Protein AF-A0A382J277-F1 (afdb_monomer)

Organism: NCBI:txid408172

Radius of gyration: 20.6 Å; Cα contacts (8 Å, |Δi|>4): 271; chains: 1; bounding box: 43×42×52 Å

Nearest PDB structures (foldseek):
  3beg-assembly1_A  TM=5.047E-01  e=4.078E-02  Homo sapiens
  3en9-assembly1_A  TM=5.988E-01  e=6.499E-02  Methanocaldococcus jannaschii
  3att-assembly1_A  TM=5.089E-01  e=5.457E-02  Mycobacterium tuberculosis
  6csw-assembly4_D  TM=3.888E-01  e=1.036E-01  Homo sapiens
  5n2q-assembly1_A  TM=2.098E-01  e=3.730E-01  Streptococcus agalactiae

InterPro domains:
  IPR004119 Ecdysteroid kinase-like [PF02958] (46-159)
  IPR011009 Protein kinase-like domain superfamily [SSF56112] (29-164)

Foldseek 3Di:
DQPQDFDADPVVDFQVSVQSLQCVDPQGHPWGFPGKDWDFPPPPDPDLWGKIKIATDTPDDDPPDARIKIKTKGDPDPVSLVVCVVLVVLVLVLCCLVPPQVPQLLNDFAWSDWDADPSRSIIMTITDDPDDDDPCCVVVDDDPVRVVVVVVSVVSRCVVDPPDPVVPDDPSPDLQLVSQVVVLVVCVVCVVVVCVVCVVVDDPVVNVVSVVCSVCSNVVSVVVSVPD

Sequence (228 aa):
MTDIPILDDIMEINPGWISKVLNAQSDISDCQVIDLTREDLNQDAGFVSQLVRVRLRYDEKSPAAPSSIIVKLAPKDAATKEFGIALALFQREVAFYRYFAQDNPCNPPRPYHVDITDSADAFTIVVEDLGSHDPEIMLDGATAEEAHAIMTALGGLHAKYWQRKNLDGHDWIPNSAMMASALVGMANQVVPGFLGRFGDSMPVELRSALDEARGAYGELIEFAAKNP

Mean predicted aligned error: 7.59 Å

pLDDT: mean 85.51, std 11.49, range [46.53, 98.19]

Structure (mmCIF, N/CA/C/O backbone):
data_AF-A0A382J277-F1
#
_entry.id   AF-A0A382J277-F1
#
loop_
_atom_site.group_PDB
_atom_site.id
_atom_site.type_symbol
_atom_site.label_atom_id
_atom_site.label_alt_id
_atom_site.label_comp_id
_atom_site.label_asym_id
_atom_site.label_entity_id
_atom_site.label_seq_id
_atom_site.pdbx_PDB_ins_code
_atom_site.Cartn_x
_atom_site.Cartn_y
_atom_site.Cartn_z
_atom_site.occupancy
_atom_site.B_iso_or_equiv
_atom_site.auth_seq_id
_atom_site.auth_comp_id
_atom_site.auth_asym_id
_atom_site.auth_atom_id
_atom_site.pdbx_PDB_model_num
ATOM 1 N N . MET A 1 1 ? -14.133 -15.941 10.588 1.00 46.53 1 MET A N 1
ATOM 2 C CA . MET A 1 1 ? -13.671 -14.982 9.568 1.00 46.53 1 MET A CA 1
ATOM 3 C C . MET A 1 1 ? -14.688 -13.871 9.519 1.00 46.53 1 MET A C 1
ATOM 5 O O . MET A 1 1 ? -15.854 -14.146 9.268 1.00 46.53 1 MET A O 1
ATOM 9 N N . THR A 1 2 ? -14.282 -12.666 9.890 1.00 55.41 2 THR A N 1
ATOM 10 C CA . THR A 1 2 ? -15.114 -11.471 9.755 1.00 55.41 2 THR A CA 1
ATOM 11 C C . THR A 1 2 ? -15.169 -11.147 8.266 1.00 55.41 2 THR A C 1
ATOM 13 O O . THR A 1 2 ? -14.122 -10.940 7.663 1.00 55.41 2 THR A O 1
ATOM 16 N N . ASP A 1 3 ? -16.358 -11.185 7.671 1.00 84.56 3 ASP A N 1
ATOM 17 C CA . ASP A 1 3 ? -16.579 -10.838 6.265 1.00 84.56 3 ASP A CA 1
ATOM 18 C C . ASP A 1 3 ? -16.428 -9.315 6.105 1.00 84.56 3 ASP A C 1
ATOM 20 O O . ASP A 1 3 ? -17.352 -8.537 6.378 1.00 84.56 3 ASP A O 1
ATOM 24 N N . ILE A 1 4 ? -15.197 -8.879 5.828 1.00 94.44 4 ILE A N 1
ATOM 25 C CA . ILE A 1 4 ? -14.850 -7.482 5.564 1.00 94.44 4 ILE A CA 1
ATOM 26 C C . ILE A 1 4 ? -14.781 -7.346 4.043 1.00 94.44 4 ILE A C 1
ATOM 28 O O . ILE A 1 4 ? -13.900 -7.952 3.439 1.00 94.44 4 ILE A O 1
ATOM 32 N N . PRO A 1 5 ? -15.689 -6.579 3.418 1.00 94.75 5 PRO A N 1
ATOM 33 C CA . PRO A 1 5 ? -15.718 -6.473 1.969 1.00 94.75 5 PRO A CA 1
ATOM 34 C C . PRO A 1 5 ? -14.499 -5.707 1.453 1.00 94.75 5 PRO A C 1
ATOM 36 O O . PRO A 1 5 ? -14.095 -4.701 2.051 1.00 94.75 5 PRO A O 1
ATOM 39 N N . ILE A 1 6 ? -13.983 -6.164 0.311 1.00 96.12 6 ILE A N 1
ATOM 40 C CA . ILE A 1 6 ? -13.082 -5.400 -0.556 1.00 96.12 6 ILE A CA 1
ATOM 41 C C . ILE A 1 6 ? -13.882 -4.230 -1.131 1.00 96.12 6 ILE A C 1
ATOM 43 O O . ILE A 1 6 ? -15.006 -4.419 -1.594 1.00 96.12 6 ILE A O 1
ATOM 47 N N . LEU A 1 7 ? -13.318 -3.028 -1.055 1.00 96.19 7 LEU A N 1
ATOM 48 C CA . LEU A 1 7 ? -13.935 -1.800 -1.548 1.00 96.19 7 LEU A CA 1
ATOM 49 C C . LEU A 1 7 ? -13.360 -1.425 -2.915 1.00 96.19 7 LEU A C 1
ATOM 51 O O . LEU A 1 7 ? -12.155 -1.557 -3.144 1.00 96.19 7 LEU A O 1
ATOM 55 N N . ASP A 1 8 ? -14.212 -0.890 -3.784 1.00 91.88 8 ASP A N 1
ATOM 56 C CA . ASP A 1 8 ? -13.837 -0.419 -5.121 1.00 91.88 8 ASP A CA 1
ATOM 57 C C . ASP A 1 8 ? -13.733 1.113 -5.185 1.00 91.88 8 ASP A C 1
ATOM 59 O O . ASP A 1 8 ? -13.038 1.664 -6.045 1.00 91.88 8 ASP A O 1
ATOM 63 N N . ASP A 1 9 ? -14.382 1.828 -4.263 1.00 93.00 9 ASP A N 1
ATOM 64 C CA . ASP A 1 9 ? -14.385 3.290 -4.221 1.00 93.00 9 ASP A CA 1
ATOM 65 C C . ASP A 1 9 ? -14.059 3.825 -2.820 1.00 93.00 9 ASP A C 1
ATOM 67 O O . ASP A 1 9 ? -14.596 3.374 -1.806 1.00 93.00 9 ASP A O 1
ATOM 71 N N . ILE A 1 10 ? -13.224 4.867 -2.751 1.00 94.06 10 ILE A N 1
ATOM 72 C CA . ILE A 1 10 ? -12.923 5.567 -1.493 1.00 94.06 10 ILE A CA 1
ATOM 73 C C . ILE A 1 10 ? -14.184 6.095 -0.790 1.00 94.06 10 ILE A C 1
ATOM 75 O O . ILE A 1 10 ? -14.190 6.258 0.432 1.00 94.06 10 ILE A O 1
ATOM 79 N N . MET A 1 11 ? -15.267 6.343 -1.530 1.00 94.94 11 MET A N 1
ATOM 80 C CA . MET A 1 11 ? -16.546 6.789 -0.974 1.00 94.94 11 MET A CA 1
ATOM 81 C C . MET A 1 11 ? -17.267 5.699 -0.171 1.00 94.94 11 MET A C 1
ATOM 83 O O . MET A 1 11 ? -18.083 6.024 0.694 1.00 94.94 11 MET A O 1
ATOM 87 N N . GLU A 1 12 ? -16.943 4.426 -0.396 1.00 96.50 12 GLU A N 1
ATOM 88 C CA . GLU A 1 12 ? -17.508 3.292 0.343 1.00 96.50 12 GLU A CA 1
ATOM 89 C C . GLU A 1 12 ? -16.886 3.141 1.734 1.00 96.50 12 GLU A C 1
ATOM 91 O O . GLU A 1 12 ? -17.503 2.558 2.630 1.00 96.50 12 GLU A O 1
ATOM 96 N N . ILE A 1 13 ? -15.699 3.721 1.954 1.00 97.88 13 ILE A N 1
ATOM 97 C CA . ILE A 1 13 ? -15.027 3.732 3.254 1.00 97.88 13 ILE A CA 1
ATOM 98 C C . ILE A 1 13 ? -15.913 4.476 4.246 1.00 97.88 13 ILE A C 1
ATOM 100 O O . ILE A 1 13 ? -16.055 5.690 4.155 1.00 97.88 13 ILE A O 1
ATOM 104 N N . ASN A 1 14 ? -16.501 3.781 5.213 1.00 97.81 14 ASN A N 1
ATOM 105 C CA . ASN A 1 14 ? -17.430 4.366 6.182 1.00 97.81 14 ASN A CA 1
ATOM 106 C C . ASN A 1 14 ? -17.100 3.917 7.621 1.00 97.81 14 ASN A C 1
ATOM 108 O O . ASN A 1 14 ? -16.381 2.928 7.796 1.00 97.81 14 ASN A O 1
ATOM 112 N N . PRO A 1 15 ? -17.618 4.607 8.659 1.00 97.75 15 PRO A N 1
ATOM 113 C CA . PRO A 1 15 ? -17.303 4.287 10.053 1.00 97.75 15 PRO A CA 1
ATOM 114 C C . PRO A 1 15 ? -17.573 2.826 10.439 1.00 97.75 15 PRO A C 1
ATOM 116 O O . PRO A 1 15 ? -16.766 2.208 11.134 1.00 97.75 15 PRO A O 1
ATOM 119 N N . GLY A 1 16 ? -18.662 2.233 9.939 1.00 96.56 16 GLY A N 1
ATOM 120 C CA . GLY A 1 16 ? -19.004 0.837 10.214 1.00 96.56 16 GLY A CA 1
ATOM 121 C C . GLY A 1 16 ? -18.004 -0.148 9.608 1.00 96.56 16 GLY A C 1
ATOM 122 O O . GLY A 1 16 ? -17.611 -1.111 10.264 1.00 96.56 16 GLY A O 1
ATOM 123 N N . TRP A 1 17 ? -17.546 0.106 8.381 1.00 97.56 17 TRP A N 1
ATOM 124 C CA . TRP A 1 17 ? -16.517 -0.709 7.734 1.00 97.56 17 TRP A CA 1
ATOM 125 C C . TRP A 1 17 ? -15.172 -0.623 8.468 1.00 97.56 17 TRP A C 1
ATOM 127 O O . TRP A 1 17 ? -14.588 -1.656 8.790 1.00 97.56 17 TRP A O 1
ATOM 137 N N . ILE A 1 18 ? -14.725 0.585 8.834 1.00 97.56 18 ILE A N 1
ATOM 138 C CA . ILE A 1 18 ? -13.474 0.765 9.590 1.00 97.56 18 ILE A CA 1
ATOM 139 C C . ILE A 1 18 ? -13.558 0.089 10.960 1.00 97.56 18 ILE A C 1
ATOM 141 O O . ILE A 1 18 ? -12.613 -0.574 11.379 1.00 97.56 18 ILE A O 1
ATOM 145 N N . SER A 1 19 ? -14.698 0.206 11.647 1.00 96.06 19 SER A N 1
ATOM 146 C CA . SER A 1 19 ? -14.902 -0.459 12.937 1.00 96.06 19 SER A CA 1
ATOM 147 C C . SER A 1 19 ? -14.748 -1.976 12.800 1.00 96.06 19 SER A C 1
ATOM 149 O O . SER A 1 19 ? -14.088 -2.597 13.627 1.00 96.06 19 SER A O 1
ATOM 151 N N . LYS A 1 20 ? -15.266 -2.592 11.727 1.00 95.94 20 LYS A N 1
ATOM 152 C CA . LYS A 1 20 ? -15.044 -4.026 11.458 1.00 95.94 20 LYS A CA 1
ATOM 153 C C . LYS A 1 20 ? -13.566 -4.357 11.225 1.00 95.94 20 LYS A C 1
ATOM 155 O O . LYS A 1 20 ? -13.093 -5.351 11.768 1.00 95.94 20 LYS A O 1
ATOM 160 N N . VAL A 1 21 ? -12.851 -3.536 10.451 1.00 96.88 21 VAL A N 1
ATOM 161 C CA . VAL A 1 21 ? -11.408 -3.701 10.189 1.00 96.88 21 VAL A CA 1
ATOM 162 C C . VAL A 1 21 ? -10.596 -3.658 11.481 1.00 96.88 21 VAL A C 1
ATOM 164 O O . VAL A 1 21 ? -9.780 -4.547 11.730 1.00 96.88 21 VAL A O 1
ATOM 167 N N . LEU A 1 22 ? -10.838 -2.656 12.325 1.00 95.94 22 LEU A N 1
ATOM 168 C CA . LEU A 1 22 ? -10.094 -2.480 13.569 1.00 95.94 22 LEU A CA 1
ATOM 169 C C . LEU A 1 22 ? -10.432 -3.566 14.597 1.00 95.94 22 LEU A C 1
ATOM 171 O O . LEU A 1 22 ? -9.519 -4.124 15.188 1.00 95.94 22 LEU A O 1
ATOM 175 N N . ASN A 1 23 ? -11.704 -3.949 14.748 1.00 94.06 23 ASN A N 1
ATOM 176 C CA . ASN A 1 23 ? -12.102 -5.025 15.672 1.00 94.06 23 ASN A CA 1
ATOM 177 C C . ASN A 1 23 ? -11.686 -6.434 15.217 1.00 94.06 23 ASN A C 1
ATOM 179 O O . ASN A 1 23 ? -11.846 -7.393 15.968 1.00 94.06 23 ASN A O 1
ATOM 183 N N . ALA A 1 24 ? -11.184 -6.593 13.988 1.00 94.44 24 ALA A N 1
ATOM 184 C CA . ALA A 1 24 ? -10.576 -7.847 13.552 1.00 94.44 24 ALA A CA 1
ATOM 185 C C . ALA A 1 24 ? -9.138 -8.020 14.075 1.00 94.44 24 ALA A C 1
ATOM 187 O O . ALA A 1 24 ? -8.588 -9.118 13.968 1.00 94.44 24 ALA A O 1
ATOM 188 N N . GLN A 1 25 ? -8.524 -6.966 14.627 1.00 93.69 25 GLN A N 1
ATOM 189 C CA . GLN A 1 25 ? -7.190 -7.044 15.217 1.00 93.69 25 GLN A CA 1
ATOM 190 C C . GLN A 1 25 ? -7.245 -7.688 16.601 1.00 93.69 25 GLN A C 1
ATOM 192 O O . GLN A 1 25 ? -8.155 -7.439 17.384 1.00 93.69 25 GLN A O 1
ATOM 197 N N . SER A 1 26 ? -6.237 -8.487 16.942 1.00 92.44 26 SER A N 1
ATOM 198 C CA . SER A 1 26 ? -6.192 -9.181 18.236 1.00 92.44 26 SER A CA 1
ATOM 199 C C . SER A 1 26 ? -5.978 -8.258 19.441 1.00 92.44 26 SER A C 1
ATOM 201 O O . SER A 1 26 ? -6.293 -8.634 20.564 1.00 92.44 26 SER A O 1
ATOM 203 N N . ASP A 1 27 ? -5.395 -7.083 19.222 1.00 92.56 27 ASP A N 1
ATOM 204 C CA . ASP A 1 27 ? -5.018 -6.084 20.230 1.00 92.56 27 ASP A CA 1
ATOM 205 C C . ASP A 1 27 ? -5.905 -4.826 20.199 1.00 92.56 27 ASP A C 1
ATOM 207 O O . ASP A 1 27 ? -5.710 -3.921 21.009 1.00 92.56 27 ASP A O 1
ATOM 211 N N . ILE A 1 28 ? -6.890 -4.768 19.295 1.00 91.94 28 ILE A N 1
ATOM 212 C CA . ILE A 1 28 ? -7.888 -3.698 19.226 1.00 91.94 28 ILE A CA 1
ATOM 213 C C . ILE A 1 28 ? -9.268 -4.343 19.357 1.00 91.94 28 ILE A C 1
ATOM 215 O O . ILE A 1 28 ? -9.722 -5.039 18.455 1.00 91.94 28 ILE A O 1
ATOM 219 N N . SER A 1 29 ? -9.948 -4.096 20.474 1.00 84.12 29 SER A N 1
ATOM 220 C CA . SER A 1 29 ? -11.317 -4.560 20.709 1.00 84.12 29 SER A CA 1
ATOM 221 C C . SER A 1 29 ? -12.255 -3.399 21.011 1.00 84.12 29 SER A C 1
ATOM 223 O O . SER A 1 29 ? -11.814 -2.308 21.383 1.00 84.12 29 SER A O 1
ATOM 225 N N . ASP A 1 30 ? -13.552 -3.657 20.834 1.00 86.56 30 ASP A N 1
ATOM 226 C CA . ASP A 1 30 ? -14.664 -2.765 21.181 1.00 86.56 30 ASP A CA 1
ATOM 227 C C . ASP A 1 30 ? -14.537 -1.356 20.580 1.00 86.56 30 ASP A C 1
ATOM 229 O O . ASP A 1 30 ? -14.962 -0.347 21.138 1.00 86.56 30 ASP A O 1
ATOM 233 N N . CYS A 1 31 ? -13.923 -1.287 19.402 1.00 90.31 31 CYS A N 1
ATOM 234 C CA . CYS A 1 31 ? -13.603 -0.052 18.723 1.00 90.31 31 CYS A CA 1
ATOM 235 C C . CYS A 1 31 ? -14.794 0.419 17.881 1.00 90.31 31 CYS A C 1
ATOM 237 O O . CYS A 1 31 ? -15.135 -0.215 16.882 1.00 90.31 31 CYS A O 1
ATOM 239 N N . GLN A 1 32 ? -15.402 1.544 18.259 1.00 95.44 32 GLN A N 1
ATOM 240 C CA . GLN A 1 32 ? -16.521 2.135 17.525 1.00 95.44 32 GLN A CA 1
ATOM 241 C C . GLN A 1 32 ? -16.113 3.471 16.901 1.00 95.44 32 GLN A C 1
ATOM 243 O O . GLN A 1 32 ? -16.042 4.501 17.577 1.00 95.44 32 GLN A O 1
ATOM 248 N N . VAL A 1 33 ? -15.862 3.464 15.591 1.00 97.38 33 VAL A N 1
ATOM 249 C CA . VAL A 1 33 ? -15.707 4.696 14.808 1.00 97.38 33 VAL A CA 1
ATOM 250 C C . VAL A 1 33 ? -17.096 5.298 14.613 1.00 97.38 33 VAL A C 1
ATOM 252 O O . VAL A 1 33 ? -17.992 4.646 14.077 1.00 97.38 33 VAL A O 1
ATOM 255 N N . ILE A 1 34 ? -17.274 6.546 15.036 1.00 97.81 34 ILE A N 1
ATOM 256 C CA . ILE A 1 34 ? -18.532 7.292 14.888 1.00 97.81 34 ILE A CA 1
ATOM 257 C C . ILE A 1 34 ? -18.508 8.235 13.690 1.00 97.81 34 ILE A C 1
ATOM 259 O O . ILE A 1 34 ? -19.560 8.631 13.197 1.00 97.81 34 ILE A O 1
ATOM 263 N N . ASP A 1 35 ? -17.316 8.612 13.229 1.00 98.00 35 ASP A N 1
ATOM 264 C CA . ASP A 1 35 ? -17.142 9.523 12.105 1.00 98.00 35 ASP A CA 1
ATOM 265 C C . ASP A 1 35 ? -15.735 9.415 11.523 1.00 98.00 35 ASP A C 1
ATOM 267 O O . ASP A 1 35 ? -14.810 8.926 12.180 1.00 98.00 35 ASP A O 1
ATOM 271 N N . LEU A 1 36 ? -15.568 9.899 10.297 1.00 98.19 36 LEU A N 1
ATOM 272 C CA . LEU A 1 36 ? -14.277 9.940 9.633 1.00 98.19 36 LEU A CA 1
ATOM 273 C C . LEU A 1 36 ? -14.175 11.092 8.636 1.00 98.19 36 LEU A C 1
ATOM 275 O O . LEU A 1 36 ? -15.171 11.550 8.077 1.00 98.19 36 LEU A O 1
ATOM 279 N N . THR A 1 37 ? -12.946 11.514 8.359 1.00 97.62 37 THR A N 1
ATOM 280 C CA . THR A 1 37 ? -12.635 12.358 7.201 1.00 97.62 37 THR A CA 1
ATOM 281 C C . THR A 1 37 ? -11.700 11.617 6.259 1.00 97.62 37 THR A C 1
ATOM 283 O O . THR A 1 37 ? -10.886 10.801 6.691 1.00 97.62 37 THR A O 1
ATOM 286 N N . ARG A 1 38 ? -11.852 11.878 4.959 1.00 95.69 38 ARG A N 1
ATOM 287 C CA . ARG A 1 38 ? -11.067 11.267 3.883 1.00 95.69 38 ARG A CA 1
ATOM 288 C C . ARG A 1 38 ? -10.244 12.358 3.214 1.00 95.69 38 ARG A C 1
ATOM 290 O O . ARG A 1 38 ? -10.796 13.371 2.797 1.00 95.69 38 ARG A O 1
ATOM 297 N N . GLU A 1 39 ? -8.946 12.143 3.137 1.00 92.94 39 GLU A N 1
ATOM 298 C CA . GLU A 1 39 ? -7.973 13.011 2.487 1.00 92.94 39 GLU A CA 1
ATOM 299 C C . GLU A 1 39 ? -7.403 12.216 1.310 1.00 92.94 39 GLU A C 1
ATOM 301 O O . GLU A 1 39 ? -6.651 11.262 1.511 1.00 92.94 39 GLU A O 1
ATOM 306 N N . ASP A 1 40 ? -7.857 12.540 0.097 1.00 90.31 40 ASP A N 1
ATOM 307 C CA . ASP A 1 40 ? -7.378 11.903 -1.132 1.00 90.31 40 ASP A CA 1
ATOM 308 C C . ASP A 1 40 ? -5.939 12.354 -1.402 1.00 90.31 40 ASP A C 1
ATOM 310 O O . ASP A 1 40 ? -5.691 13.547 -1.600 1.00 90.31 40 ASP A O 1
ATOM 314 N N . LEU A 1 41 ? -5.010 11.396 -1.375 1.00 87.25 41 LEU A N 1
ATOM 315 C CA . LEU A 1 41 ? -3.578 11.624 -1.540 1.00 87.25 41 LEU A CA 1
ATOM 316 C C . LEU A 1 41 ? -3.128 11.484 -3.002 1.00 87.25 41 LEU A C 1
ATOM 318 O O . LEU A 1 41 ? -1.951 11.677 -3.292 1.00 87.25 41 LEU A O 1
ATOM 322 N N . ASN A 1 42 ? -4.033 11.175 -3.937 1.00 78.81 42 ASN A N 1
ATOM 323 C CA . ASN A 1 42 ? -3.708 11.008 -5.356 1.00 78.81 42 ASN A CA 1
ATOM 324 C C . ASN A 1 42 ? -3.544 12.319 -6.132 1.00 78.81 42 ASN A C 1
ATOM 326 O O . ASN A 1 42 ? -3.246 12.264 -7.324 1.00 78.81 42 ASN A O 1
ATOM 330 N N . GLN A 1 43 ? -3.760 13.477 -5.501 1.00 60.72 43 GLN A N 1
ATOM 331 C CA . GLN A 1 43 ? -3.973 14.744 -6.213 1.00 60.72 43 GLN A CA 1
ATOM 332 C C . GLN A 1 43 ? -2.782 15.194 -7.079 1.00 60.72 43 GLN A C 1
ATOM 334 O O . GLN A 1 43 ? -3.013 15.883 -8.067 1.00 60.72 43 GLN A O 1
ATOM 339 N N . ASP A 1 44 ? -1.561 14.714 -6.804 1.00 53.38 44 ASP A N 1
ATOM 340 C CA . ASP A 1 44 ? -0.343 15.192 -7.480 1.00 53.38 44 ASP A CA 1
ATOM 341 C C . ASP A 1 44 ? 0.620 14.092 -7.973 1.00 53.38 44 ASP A C 1
ATOM 343 O O . ASP A 1 44 ? 1.692 14.395 -8.498 1.00 53.38 44 ASP A O 1
ATOM 347 N N . ALA A 1 45 ? 0.269 12.805 -7.854 1.00 56.78 45 ALA A N 1
ATOM 348 C CA . ALA A 1 45 ? 1.166 11.711 -8.238 1.00 56.78 45 ALA A CA 1
ATOM 349 C C . ALA A 1 45 ? 0.457 10.609 -9.036 1.00 56.78 45 ALA A C 1
ATOM 351 O O . ALA A 1 45 ? -0.671 10.215 -8.745 1.00 56.78 45 ALA A O 1
ATOM 352 N N . GLY A 1 46 ? 1.145 10.104 -10.069 1.00 60.19 46 GLY A N 1
ATOM 353 C CA . GLY A 1 46 ? 0.698 9.027 -10.961 1.00 60.19 46 GLY A CA 1
ATOM 354 C C . GLY A 1 46 ? 0.665 7.662 -10.274 1.00 60.19 46 GLY A C 1
ATOM 355 O O . GLY A 1 46 ? 1.358 6.733 -10.686 1.00 60.19 46 GLY A O 1
ATOM 356 N N . PHE A 1 47 ? -0.095 7.552 -9.187 1.00 74.50 47 PHE A N 1
ATOM 357 C CA . PHE A 1 47 ? -0.232 6.325 -8.423 1.00 74.50 47 PHE A CA 1
ATOM 358 C C . PHE A 1 47 ? -1.019 5.276 -9.205 1.00 74.50 47 PHE A C 1
ATOM 360 O O . PHE A 1 47 ? -2.025 5.557 -9.851 1.00 74.50 47 PHE A O 1
ATOM 367 N N . VAL A 1 48 ? -0.597 4.024 -9.055 1.00 85.00 48 VAL A N 1
ATOM 368 C CA . VAL A 1 48 ? -1.264 2.843 -9.626 1.00 85.00 48 VAL A CA 1
ATOM 369 C C . VAL A 1 48 ? -2.450 2.353 -8.781 1.00 85.00 48 VAL A C 1
ATOM 371 O O . VAL A 1 48 ? -2.977 1.275 -9.019 1.00 85.00 48 VAL A O 1
ATOM 374 N N . SER A 1 49 ? -2.866 3.118 -7.774 1.00 90.69 49 SER A N 1
ATOM 375 C CA . SER A 1 49 ? -3.927 2.782 -6.818 1.00 90.69 49 SER A CA 1
ATOM 376 C C . SER A 1 49 ? -4.628 4.051 -6.347 1.00 90.69 49 SER A C 1
ATOM 378 O O . SER A 1 49 ? -3.998 5.106 -6.319 1.00 90.69 49 SER A O 1
ATOM 380 N N . GLN A 1 50 ? -5.876 3.951 -5.890 1.00 93.25 50 GLN A N 1
ATOM 381 C CA . GLN A 1 50 ? -6.454 4.986 -5.025 1.00 93.25 50 GLN A CA 1
ATOM 382 C C . GLN A 1 50 ? -5.746 4.922 -3.664 1.00 93.25 50 GLN A C 1
ATOM 384 O O . GLN A 1 50 ? -5.553 3.828 -3.136 1.00 93.25 50 GLN A O 1
ATOM 389 N N . LEU A 1 51 ? -5.351 6.061 -3.108 1.00 93.06 51 LEU A N 1
ATOM 390 C CA . LEU A 1 51 ? -4.603 6.207 -1.865 1.00 93.06 51 LEU A CA 1
ATOM 391 C C . LEU A 1 51 ? -5.259 7.313 -1.039 1.00 93.06 51 LEU A C 1
ATOM 393 O O . LEU A 1 51 ? -5.254 8.483 -1.409 1.00 93.06 51 LEU A O 1
ATOM 397 N N . VAL A 1 52 ? -5.826 6.945 0.103 1.00 94.12 52 VAL A N 1
ATOM 398 C CA . VAL A 1 52 ? -6.570 7.880 0.948 1.00 94.12 52 VAL A CA 1
ATOM 399 C C . VAL A 1 52 ? -6.106 7.772 2.389 1.00 94.12 52 VAL A C 1
ATOM 401 O O . VAL A 1 5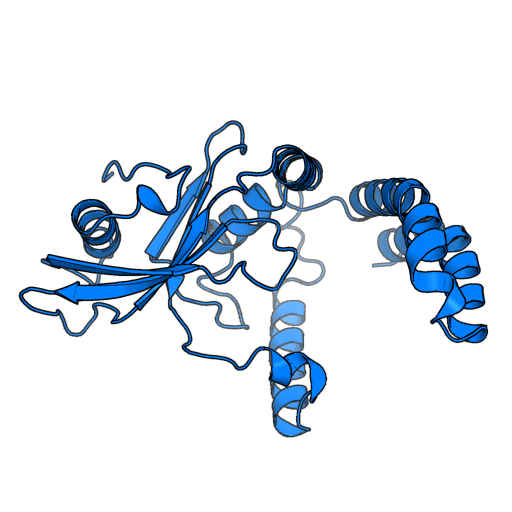2 ? -6.013 6.680 2.953 1.00 94.12 52 VAL A O 1
ATOM 404 N N . ARG A 1 53 ? -5.843 8.922 3.007 1.00 95.50 53 ARG A N 1
ATOM 405 C CA . ARG A 1 53 ? -5.701 9.017 4.456 1.00 95.50 53 ARG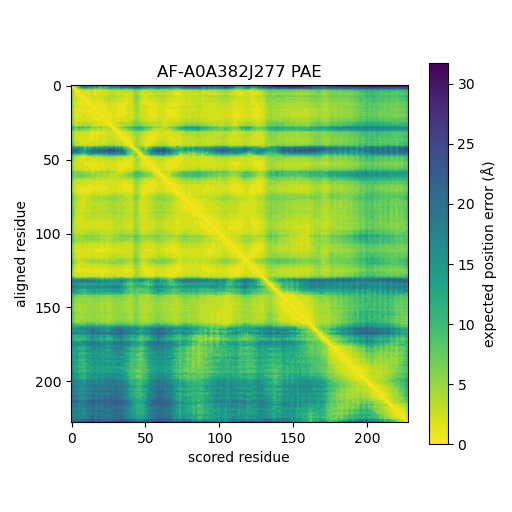 A CA 1
ATOM 406 C C . ARG A 1 53 ? -7.082 9.179 5.068 1.00 95.50 53 ARG A C 1
ATOM 408 O O . ARG A 1 53 ? -7.853 10.058 4.688 1.00 95.50 53 ARG A O 1
ATOM 415 N N . VAL A 1 54 ? -7.388 8.339 6.046 1.00 97.75 54 VAL A N 1
ATOM 416 C CA . VAL A 1 54 ? -8.659 8.364 6.764 1.00 97.75 54 VAL A CA 1
ATOM 417 C C . VAL A 1 54 ? -8.383 8.745 8.207 1.00 97.75 54 VAL A C 1
ATOM 419 O O . VAL A 1 54 ? -7.704 8.009 8.920 1.00 97.75 54 VAL A O 1
ATOM 422 N N . ARG A 1 55 ? -8.900 9.893 8.652 1.00 97.56 55 ARG A N 1
ATOM 423 C CA . ARG A 1 55 ? -8.819 10.317 10.059 1.00 97.56 55 ARG A CA 1
ATOM 424 C C . ARG A 1 55 ? -10.072 9.861 10.781 1.00 97.56 55 ARG A C 1
ATOM 426 O O . ARG A 1 55 ? -11.174 10.032 10.265 1.00 97.56 55 ARG A O 1
ATOM 433 N N . LEU A 1 56 ? -9.896 9.275 11.958 1.00 97.75 56 LEU A N 1
ATOM 434 C CA . LEU A 1 56 ? -10.937 8.529 12.651 1.00 97.75 56 LEU A CA 1
ATOM 435 C C . LEU A 1 56 ? -11.375 9.261 13.914 1.00 97.75 56 LEU A C 1
ATOM 437 O O . LEU A 1 56 ? -10.549 9.709 14.712 1.00 97.75 56 LEU A O 1
ATOM 441 N N . ARG A 1 57 ? -12.689 9.347 14.111 1.00 97.62 57 ARG A N 1
ATOM 442 C CA . ARG A 1 57 ? -13.299 9.795 15.359 1.00 97.62 57 ARG A CA 1
ATOM 443 C C . ARG A 1 57 ? -14.042 8.629 15.991 1.00 97.62 57 ARG A C 1
ATOM 445 O O . ARG A 1 57 ? -14.839 7.963 15.334 1.00 97.62 57 ARG A O 1
ATOM 452 N N . TYR A 1 58 ? -13.796 8.429 17.275 1.00 96.50 58 TYR A N 1
ATOM 453 C CA . TYR A 1 58 ? -14.369 7.351 18.072 1.00 96.50 58 TYR A CA 1
ATOM 454 C C . TYR A 1 58 ? -15.379 7.904 19.070 1.00 96.50 58 TYR A C 1
ATOM 456 O O . TYR A 1 58 ? -15.304 9.085 19.412 1.00 96.50 58 TYR A O 1
ATOM 464 N N . ASP A 1 59 ? -16.292 7.050 19.527 1.00 90.06 59 ASP A N 1
ATOM 465 C CA . ASP A 1 59 ? -17.078 7.327 20.735 1.00 90.06 59 ASP A CA 1
ATOM 466 C C . ASP A 1 59 ? -16.144 7.286 21.955 1.00 90.06 59 ASP A C 1
ATOM 468 O O . ASP A 1 59 ? -15.814 8.311 22.549 1.00 90.06 59 ASP A O 1
ATOM 472 N N . GLU A 1 60 ? -15.556 6.109 22.190 1.00 89.44 60 GLU A N 1
ATOM 473 C CA . GLU A 1 60 ? -14.442 5.897 23.108 1.00 89.44 60 GLU A CA 1
ATOM 474 C C . GLU A 1 60 ? -13.258 5.290 22.349 1.00 89.44 60 GLU A C 1
ATOM 476 O O . GLU A 1 60 ? -13.367 4.260 21.678 1.00 89.44 60 GLU A O 1
ATOM 481 N N . LYS A 1 61 ? -12.101 5.954 22.418 1.00 88.44 61 LYS A N 1
ATOM 482 C CA . LYS A 1 61 ? -10.899 5.505 21.714 1.00 88.44 61 LYS A CA 1
ATOM 483 C C . LYS A 1 61 ? -10.091 4.554 22.598 1.00 88.44 61 LYS A C 1
ATOM 485 O O . LYS A 1 61 ? -9.480 4.990 23.572 1.00 88.44 61 LYS A O 1
ATOM 490 N N . SER A 1 62 ? -10.016 3.281 22.206 1.00 87.50 62 SER A N 1
ATOM 491 C CA . SER A 1 62 ? -9.063 2.330 22.794 1.00 87.50 62 SER A CA 1
ATOM 492 C C . SER A 1 62 ? -7.615 2.827 22.615 1.00 87.50 62 SER A C 1
ATOM 494 O O . SER A 1 62 ? -7.288 3.337 21.539 1.00 87.50 62 SER A O 1
ATOM 496 N N . PRO A 1 63 ? -6.716 2.660 23.606 1.00 89.19 63 PRO A N 1
ATOM 497 C CA . PRO A 1 63 ? -5.317 3.081 23.492 1.00 89.19 63 PRO A CA 1
ATOM 498 C C . PRO A 1 63 ? -4.573 2.504 22.281 1.00 89.19 63 PRO A C 1
ATOM 500 O O . PRO A 1 63 ? -3.688 3.164 21.745 1.00 89.19 63 PRO A O 1
ATOM 503 N N . ALA A 1 64 ? -4.941 1.296 21.840 1.00 91.94 64 ALA A N 1
ATOM 504 C CA . ALA A 1 64 ? -4.338 0.632 20.684 1.00 91.94 64 ALA A CA 1
ATOM 505 C C . ALA A 1 64 ? -4.944 1.072 19.336 1.00 91.94 64 ALA A C 1
ATOM 507 O O . ALA A 1 64 ? -4.398 0.754 18.282 1.00 91.94 64 ALA A O 1
ATOM 508 N N . ALA A 1 65 ? -6.070 1.797 19.342 1.00 94.56 65 ALA A N 1
ATOM 509 C CA . ALA A 1 65 ? -6.723 2.234 18.114 1.00 94.56 65 ALA A CA 1
ATOM 510 C C . ALA A 1 65 ? -5.964 3.413 17.466 1.00 94.56 65 ALA A C 1
ATOM 512 O O . ALA A 1 65 ? -5.591 4.371 18.158 1.00 94.56 65 ALA A O 1
ATOM 513 N N . PRO A 1 66 ? -5.759 3.408 16.138 1.00 96.25 66 PRO A N 1
ATOM 514 C CA . PRO A 1 66 ? -5.075 4.501 15.451 1.00 96.25 66 PRO A CA 1
ATOM 515 C C . PRO A 1 66 ? -5.905 5.795 15.456 1.00 96.25 66 PRO A C 1
ATOM 517 O O . PRO A 1 66 ? -7.117 5.779 15.611 1.00 96.25 66 PRO A O 1
ATOM 520 N N . SER A 1 67 ? -5.278 6.965 15.308 1.00 95.81 67 SER A N 1
ATOM 521 C CA . SER A 1 67 ? -6.012 8.216 15.007 1.00 95.81 67 SER A CA 1
ATOM 522 C C . SER A 1 67 ? -6.292 8.390 13.515 1.00 95.81 67 SER A C 1
ATOM 524 O O . SER A 1 67 ? -7.232 9.088 13.132 1.00 95.81 67 SER A O 1
ATOM 526 N N . SER A 1 68 ? -5.464 7.776 12.679 1.00 97.38 68 SER A N 1
ATOM 527 C CA . SER A 1 68 ? -5.600 7.763 11.233 1.00 97.38 68 SER A CA 1
ATOM 528 C C . SER A 1 68 ? -4.987 6.500 10.648 1.00 97.38 68 SER A C 1
ATOM 530 O O . SER A 1 68 ? -4.139 5.855 11.264 1.00 97.38 68 SER A O 1
ATOM 532 N N . ILE A 1 69 ? -5.454 6.144 9.461 1.00 97.88 69 ILE A N 1
ATOM 533 C CA . ILE A 1 69 ? -4.982 4.999 8.688 1.00 97.88 69 ILE A CA 1
ATOM 534 C C . ILE A 1 69 ? -4.847 5.400 7.223 1.00 97.88 69 ILE A C 1
ATOM 536 O O . ILE A 1 69 ? -5.483 6.358 6.773 1.00 97.88 69 ILE A O 1
ATOM 540 N N . ILE A 1 70 ? -4.057 4.640 6.476 1.00 97.06 70 ILE A N 1
ATOM 541 C CA . ILE A 1 70 ? -3.985 4.734 5.021 1.00 97.06 70 ILE A CA 1
ATOM 542 C C . ILE A 1 70 ? -4.770 3.573 4.423 1.00 97.06 70 ILE A C 1
ATOM 544 O O . ILE A 1 70 ? -4.598 2.423 4.831 1.00 97.06 70 ILE A O 1
ATOM 548 N N . VAL A 1 71 ? -5.622 3.876 3.448 1.00 97.38 71 VAL A N 1
ATOM 549 C CA . VAL A 1 71 ? -6.350 2.877 2.665 1.00 97.38 71 VAL A CA 1
ATOM 550 C C . VAL A 1 71 ? -5.890 2.957 1.214 1.00 97.38 71 VAL A C 1
ATOM 552 O O . VAL A 1 71 ? -5.870 4.037 0.620 1.00 97.38 71 VAL A O 1
ATOM 555 N N . LYS A 1 72 ? -5.528 1.805 0.648 1.00 96.31 72 LYS A N 1
ATOM 556 C CA . LYS A 1 72 ? -5.211 1.629 -0.769 1.00 96.31 72 LYS A CA 1
ATOM 557 C C . LYS A 1 72 ? -6.258 0.750 -1.429 1.00 96.31 72 LYS A C 1
ATOM 559 O O . LYS A 1 72 ? -6.506 -0.352 -0.939 1.00 96.31 72 LYS A O 1
ATOM 564 N N . LEU A 1 73 ? -6.817 1.225 -2.537 1.00 95.88 73 LEU A N 1
ATOM 565 C CA . LEU A 1 73 ? -7.795 0.502 -3.353 1.00 95.88 73 LEU A CA 1
ATOM 566 C C . LEU A 1 73 ? -7.320 0.414 -4.808 1.00 95.88 73 LEU A C 1
ATOM 568 O O . LEU A 1 73 ? -6.457 1.186 -5.243 1.00 95.88 73 LEU A O 1
ATOM 572 N N . ALA A 1 74 ? -7.926 -0.483 -5.584 1.00 93.44 74 ALA A N 1
ATOM 573 C CA . ALA A 1 74 ? -7.696 -0.555 -7.026 1.00 93.44 74 ALA A CA 1
ATOM 574 C C . ALA A 1 74 ? -7.970 0.803 -7.710 1.00 93.44 74 ALA A C 1
ATOM 576 O O . ALA A 1 74 ? -8.855 1.540 -7.276 1.00 93.44 74 ALA A O 1
ATOM 577 N N . PRO A 1 75 ? -7.226 1.184 -8.762 1.00 92.44 75 PRO A N 1
ATOM 578 C CA . PRO A 1 75 ? -7.438 2.457 -9.449 1.00 92.44 75 PRO A CA 1
ATOM 579 C C . PRO A 1 75 ? -8.781 2.472 -10.201 1.00 92.44 75 PRO A C 1
ATOM 581 O O . PRO A 1 75 ? -9.251 1.437 -10.679 1.00 92.44 75 PRO A O 1
ATOM 584 N N . LYS A 1 76 ? -9.383 3.665 -10.338 1.00 89.50 76 LYS A N 1
ATOM 585 C CA . LYS A 1 76 ? -10.625 3.865 -11.115 1.00 89.50 76 LYS A CA 1
ATOM 586 C C . LYS A 1 76 ? -10.389 3.860 -12.625 1.00 89.50 76 LYS A C 1
ATOM 588 O O . LYS A 1 76 ? -11.256 3.427 -13.378 1.00 89.50 76 LYS A O 1
ATOM 593 N N . ASP A 1 77 ? -9.237 4.365 -13.059 1.00 89.12 77 ASP A N 1
ATOM 594 C CA . ASP A 1 77 ? -8.873 4.407 -14.472 1.00 89.12 77 ASP A CA 1
ATOM 595 C C . ASP A 1 77 ? -8.570 2.997 -14.999 1.00 89.12 77 ASP A C 1
ATOM 597 O O . ASP A 1 77 ? -7.730 2.279 -14.450 1.00 89.12 77 ASP A O 1
ATOM 601 N N . ALA A 1 78 ? -9.262 2.606 -16.070 1.00 89.94 78 ALA A N 1
ATOM 602 C CA . ALA A 1 78 ? -9.184 1.260 -16.628 1.00 89.94 78 ALA A CA 1
ATOM 603 C C . ALA A 1 78 ? -7.781 0.936 -17.161 1.00 89.94 78 ALA A C 1
ATOM 605 O O . ALA A 1 78 ? -7.280 -0.154 -16.902 1.00 89.94 78 ALA A O 1
ATOM 606 N N . ALA A 1 79 ? -7.115 1.890 -17.821 1.00 86.38 79 ALA A N 1
ATOM 607 C CA . ALA A 1 79 ? -5.763 1.687 -18.340 1.00 86.38 79 ALA A CA 1
ATOM 608 C C . ALA A 1 79 ? -4.750 1.475 -17.203 1.00 86.38 79 ALA A C 1
ATOM 610 O O . ALA A 1 79 ? -3.908 0.581 -17.266 1.00 86.38 79 ALA A O 1
ATOM 611 N N . THR A 1 80 ? -4.870 2.247 -16.122 1.00 87.38 80 THR A N 1
ATOM 612 C CA . THR A 1 80 ? -4.044 2.097 -14.915 1.00 87.38 80 THR A CA 1
ATOM 613 C C . THR A 1 80 ? -4.316 0.764 -14.212 1.00 87.38 80 THR A C 1
ATOM 615 O O . THR A 1 80 ? -3.381 0.113 -13.740 1.00 87.38 80 THR A O 1
ATOM 618 N N . LYS A 1 81 ? -5.579 0.319 -14.171 1.00 90.25 81 LYS A N 1
ATOM 619 C CA . LYS A 1 81 ? -5.960 -0.994 -13.629 1.00 90.25 81 LYS A CA 1
ATOM 620 C C . LYS A 1 81 ? -5.365 -2.134 -14.455 1.00 90.25 81 LYS A C 1
ATOM 622 O O . LYS A 1 81 ? -4.706 -3.001 -13.889 1.00 90.25 81 LYS A O 1
ATOM 627 N N . GLU A 1 82 ? -5.547 -2.110 -15.774 1.00 88.06 82 GLU A N 1
ATOM 628 C CA . GLU A 1 82 ? -4.980 -3.099 -16.700 1.00 88.06 82 GLU A CA 1
ATOM 629 C C . GLU A 1 82 ? -3.457 -3.159 -16.589 1.00 88.06 82 GLU A C 1
ATOM 631 O O . GLU A 1 82 ? -2.886 -4.245 -16.507 1.00 88.06 82 GLU A O 1
ATOM 636 N N . PHE A 1 83 ? -2.800 -2.002 -16.498 1.00 84.50 83 PHE A N 1
ATOM 637 C CA . PHE A 1 83 ? -1.361 -1.914 -16.271 1.00 84.50 83 PHE A CA 1
ATOM 638 C C . PHE A 1 83 ? -0.936 -2.577 -14.950 1.00 84.50 83 PHE A C 1
ATOM 640 O O . PHE A 1 83 ? 0.011 -3.367 -14.926 1.00 84.50 83 PHE A O 1
ATOM 647 N N . GLY A 1 84 ? -1.653 -2.306 -13.856 1.00 86.69 84 GLY A N 1
ATOM 648 C CA . GLY A 1 84 ? -1.382 -2.918 -12.556 1.00 86.69 84 GLY A CA 1
ATOM 649 C C . GLY A 1 84 ? -1.585 -4.435 -12.541 1.00 86.69 84 GLY A C 1
ATOM 650 O O . GLY A 1 84 ? -0.774 -5.144 -11.942 1.00 86.69 84 GLY A O 1
ATOM 651 N N . ILE A 1 85 ? -2.603 -4.939 -13.246 1.00 86.88 85 ILE A N 1
ATOM 652 C CA . ILE A 1 85 ? -2.851 -6.379 -13.427 1.00 86.88 85 ILE A CA 1
ATOM 653 C C . ILE A 1 85 ? -1.735 -7.012 -14.266 1.00 86.88 85 ILE A C 1
ATOM 655 O O . ILE A 1 85 ? -1.162 -8.019 -13.856 1.00 86.88 85 ILE A O 1
ATOM 659 N N . ALA A 1 86 ? -1.373 -6.404 -15.400 1.00 81.31 86 ALA A N 1
ATOM 660 C CA . ALA A 1 86 ? -0.355 -6.925 -16.313 1.00 81.31 86 ALA A CA 1
ATOM 661 C C . ALA A 1 86 ? 1.027 -7.077 -15.653 1.00 81.31 86 ALA A C 1
ATOM 663 O O . ALA A 1 86 ? 1.782 -7.985 -15.998 1.00 81.31 86 ALA A O 1
ATOM 664 N N . LEU A 1 87 ? 1.351 -6.213 -14.686 1.00 80.75 87 LEU A N 1
ATOM 665 C CA . LEU A 1 87 ? 2.590 -6.274 -13.904 1.00 80.75 87 LEU A CA 1
ATOM 666 C C . LEU A 1 87 ? 2.425 -6.920 -12.515 1.00 80.75 87 LEU A C 1
ATOM 668 O O . LEU A 1 87 ? 3.359 -6.884 -11.707 1.00 80.75 87 LEU A O 1
ATOM 672 N N . ALA A 1 88 ? 1.250 -7.492 -12.227 1.00 86.19 88 ALA A N 1
ATOM 673 C CA . ALA A 1 88 ? 0.891 -8.105 -10.948 1.00 86.19 88 ALA A CA 1
ATOM 674 C C . ALA A 1 88 ? 1.159 -7.205 -9.720 1.00 86.19 88 ALA A C 1
ATOM 676 O O . ALA A 1 88 ? 1.472 -7.696 -8.633 1.00 86.19 88 ALA A O 1
ATOM 677 N N . LEU A 1 89 ? 1.053 -5.876 -9.864 1.00 87.38 89 LEU A N 1
ATOM 678 C CA . LEU A 1 89 ? 1.417 -4.913 -8.813 1.00 87.38 89 LEU A CA 1
ATOM 679 C C . LEU A 1 89 ? 0.562 -5.097 -7.554 1.00 87.38 89 LEU A C 1
ATOM 681 O O . LEU A 1 89 ? 1.089 -5.099 -6.442 1.00 87.38 89 LEU A O 1
ATOM 685 N N . PHE A 1 90 ? -0.744 -5.308 -7.732 1.00 90.94 90 PHE A N 1
ATOM 686 C CA . PHE A 1 90 ? -1.699 -5.449 -6.629 1.00 90.94 90 PHE A CA 1
ATOM 687 C C . PHE A 1 90 ? -1.489 -6.762 -5.870 1.00 90.94 90 PHE A C 1
ATOM 689 O O . PHE A 1 90 ? -1.382 -6.767 -4.644 1.00 90.94 90 PHE A O 1
ATOM 696 N N . GLN A 1 91 ? -1.343 -7.870 -6.607 1.00 91.19 91 GLN A N 1
ATOM 697 C CA . GLN A 1 91 ? -1.044 -9.183 -6.031 1.00 91.19 91 GLN A CA 1
ATOM 698 C C . GLN A 1 91 ? 0.269 -9.161 -5.248 1.00 91.19 91 GLN A C 1
ATOM 700 O O . GLN A 1 91 ? 0.334 -9.707 -4.149 1.00 91.19 91 GLN A O 1
ATOM 705 N N . ARG A 1 92 ? 1.302 -8.494 -5.777 1.00 90.12 92 ARG A N 1
ATOM 706 C CA . ARG A 1 92 ? 2.605 -8.349 -5.118 1.00 90.12 92 ARG A CA 1
ATOM 707 C C . ARG A 1 92 ? 2.524 -7.598 -3.804 1.00 90.12 92 ARG A C 1
ATOM 709 O O . ARG A 1 92 ? 3.124 -8.036 -2.827 1.00 90.12 92 ARG A O 1
ATOM 716 N N . GLU A 1 93 ? 1.810 -6.479 -3.771 1.00 93.56 93 GLU A N 1
ATOM 717 C CA . GLU A 1 93 ? 1.679 -5.695 -2.545 1.00 93.56 93 GLU A CA 1
ATOM 718 C C . GLU A 1 93 ? 0.875 -6.452 -1.480 1.00 93.56 93 GLU A C 1
ATOM 720 O O . GLU A 1 93 ? 1.285 -6.530 -0.321 1.00 93.56 93 GLU A O 1
ATOM 725 N N . VAL A 1 94 ? -0.218 -7.103 -1.881 1.00 94.44 94 VAL A N 1
ATOM 726 C CA . VAL A 1 94 ? -1.017 -7.952 -0.987 1.00 94.44 94 VAL A CA 1
ATOM 727 C C . VAL A 1 94 ? -0.200 -9.131 -0.459 1.00 94.44 94 VAL A C 1
ATOM 729 O O . VAL A 1 94 ? -0.202 -9.396 0.744 1.00 94.44 94 VAL A O 1
ATOM 732 N N . ALA A 1 95 ? 0.550 -9.815 -1.320 1.00 91.81 95 ALA A N 1
ATOM 733 C CA . ALA A 1 95 ? 1.424 -10.909 -0.915 1.00 91.81 95 ALA A CA 1
ATOM 734 C C . ALA A 1 95 ? 2.562 -10.437 0.004 1.00 91.81 95 ALA A C 1
ATOM 736 O O . ALA A 1 95 ? 2.880 -11.116 0.982 1.00 91.81 95 ALA A O 1
ATOM 737 N N . PHE A 1 96 ? 3.135 -9.257 -0.248 1.00 92.38 96 PHE A N 1
ATOM 738 C CA . PHE A 1 96 ? 4.130 -8.653 0.635 1.00 92.38 96 PHE A CA 1
ATOM 739 C C . PHE A 1 96 ? 3.583 -8.498 2.057 1.00 92.38 96 PHE A C 1
ATOM 741 O O . PHE A 1 96 ? 4.206 -8.982 3.003 1.00 92.38 96 PHE A O 1
ATOM 748 N N . TYR A 1 97 ? 2.402 -7.898 2.224 1.00 94.94 97 TYR A N 1
ATOM 749 C CA . TYR A 1 97 ? 1.827 -7.740 3.559 1.00 94.94 97 TYR A CA 1
ATOM 750 C C . TYR A 1 97 ? 1.392 -9.065 4.192 1.00 94.94 97 TYR A C 1
ATOM 752 O O . TYR A 1 97 ? 1.545 -9.229 5.401 1.00 94.94 97 TYR A O 1
ATOM 760 N N . ARG A 1 98 ? 0.909 -10.030 3.399 1.00 91.56 98 ARG A N 1
ATOM 761 C CA . ARG A 1 98 ? 0.502 -11.356 3.898 1.00 91.56 98 ARG A CA 1
ATOM 762 C C . ARG A 1 98 ? 1.671 -12.206 4.387 1.00 91.56 98 ARG A C 1
ATOM 764 O O . ARG A 1 98 ? 1.510 -12.937 5.359 1.00 91.56 98 ARG A O 1
ATOM 771 N N . TYR A 1 99 ? 2.818 -12.148 3.712 1.00 87.94 99 TYR A N 1
ATOM 772 C CA . TYR A 1 99 ? 3.889 -13.130 3.913 1.00 87.94 99 TYR A CA 1
ATOM 773 C C . TYR A 1 99 ? 5.219 -12.536 4.385 1.00 87.94 99 TYR A C 1
ATOM 775 O O . TYR A 1 99 ? 6.032 -13.263 4.952 1.00 87.94 99 TYR A O 1
ATOM 783 N N . PHE A 1 100 ? 5.469 -11.242 4.161 1.00 88.94 100 PHE A N 1
ATOM 784 C CA . PHE A 1 100 ? 6.793 -10.641 4.370 1.00 88.94 100 PHE A CA 1
ATOM 785 C C . PHE A 1 100 ? 6.811 -9.481 5.352 1.00 88.94 100 PHE A C 1
ATOM 787 O O . PHE A 1 100 ? 7.861 -9.258 5.950 1.00 88.94 100 PHE A O 1
ATOM 794 N N . ALA A 1 101 ? 5.706 -8.750 5.525 1.00 92.44 101 ALA A N 1
ATOM 795 C CA . ALA A 1 101 ? 5.699 -7.525 6.321 1.00 92.44 101 ALA A CA 1
ATOM 796 C C . ALA A 1 101 ? 6.050 -7.752 7.798 1.00 92.44 101 ALA A C 1
ATOM 798 O O . ALA A 1 101 ? 6.857 -7.002 8.337 1.00 92.44 101 ALA A O 1
ATOM 799 N N . GLN A 1 102 ? 5.507 -8.804 8.423 1.00 89.56 102 GLN A N 1
ATOM 800 C CA . GLN A 1 102 ? 5.647 -9.050 9.864 1.00 89.56 102 GLN A CA 1
ATOM 801 C C . GLN A 1 102 ? 7.108 -9.152 10.328 1.00 89.56 102 GLN A C 1
ATOM 803 O O . GLN A 1 102 ? 7.467 -8.572 11.346 1.00 89.56 102 GLN A O 1
ATOM 808 N N . ASP A 1 103 ? 7.953 -9.856 9.573 1.00 87.62 103 ASP A N 1
ATOM 809 C CA . ASP A 1 103 ? 9.359 -10.046 9.939 1.00 87.62 103 ASP A CA 1
ATOM 810 C C . ASP A 1 103 ? 10.299 -9.219 9.047 1.00 87.62 103 ASP A C 1
ATOM 812 O O . ASP A 1 103 ? 11.477 -9.560 8.882 1.00 87.62 103 ASP A O 1
ATOM 816 N N . ASN A 1 104 ? 9.801 -8.185 8.371 1.00 91.25 104 ASN A N 1
ATOM 817 C CA . ASN A 1 104 ? 10.625 -7.432 7.439 1.00 91.25 104 ASN A CA 1
ATOM 818 C C . ASN A 1 104 ? 11.648 -6.551 8.191 1.00 91.25 104 ASN A C 1
ATOM 820 O O . ASN A 1 104 ? 11.245 -5.764 9.046 1.00 91.25 104 ASN A O 1
ATOM 824 N N . PRO A 1 105 ? 12.951 -6.603 7.846 1.00 90.50 105 PRO A N 1
ATOM 825 C CA . PRO A 1 105 ? 13.974 -5.764 8.476 1.00 90.50 105 PRO A CA 1
ATOM 826 C C . PRO A 1 105 ? 13.730 -4.255 8.340 1.00 90.50 105 PRO A C 1
ATOM 828 O O . PRO A 1 105 ? 14.227 -3.489 9.158 1.00 90.50 105 PRO A O 1
ATOM 831 N N . CYS A 1 106 ? 12.972 -3.829 7.328 1.00 91.25 106 CYS A N 1
ATOM 832 C CA . CYS A 1 106 ? 12.651 -2.424 7.089 1.00 91.25 106 CYS A CA 1
ATOM 833 C C . CYS A 1 106 ? 11.439 -1.919 7.886 1.00 91.25 106 CYS A C 1
ATOM 835 O O . CYS A 1 106 ? 11.090 -0.756 7.727 1.00 91.25 106 CYS A O 1
ATOM 837 N N . ASN A 1 107 ? 10.795 -2.762 8.707 1.00 91.19 107 ASN A N 1
ATOM 838 C CA . ASN A 1 107 ? 9.645 -2.396 9.543 1.00 91.19 107 ASN A CA 1
ATOM 839 C C . ASN A 1 107 ? 8.549 -1.612 8.776 1.00 91.19 107 ASN A C 1
ATOM 841 O O . ASN A 1 107 ? 8.321 -0.434 9.061 1.00 91.19 107 ASN A O 1
ATOM 845 N N . PRO A 1 108 ? 7.910 -2.223 7.758 1.00 94.25 108 PRO A N 1
ATOM 846 C CA . PRO A 1 108 ? 6.865 -1.572 6.977 1.00 94.25 108 PRO A CA 1
ATOM 847 C C . PRO A 1 108 ? 5.665 -1.190 7.860 1.00 94.25 108 PRO A C 1
ATOM 849 O O . PRO A 1 108 ? 5.495 -1.777 8.932 1.00 94.25 108 PRO A O 1
ATOM 852 N N . PRO A 1 109 ? 4.801 -0.263 7.393 1.00 95.69 109 PRO A N 1
ATOM 853 C CA . PRO A 1 109 ? 3.592 0.126 8.111 1.00 95.69 109 PRO A CA 1
ATOM 854 C C . PRO A 1 109 ? 2.783 -1.088 8.563 1.00 95.69 109 PRO A C 1
ATOM 856 O O . PRO A 1 109 ? 2.585 -2.032 7.792 1.00 95.69 109 PRO A O 1
ATOM 859 N N . ARG A 1 110 ? 2.274 -1.068 9.794 1.00 95.62 110 ARG A N 1
ATOM 860 C CA . ARG A 1 110 ? 1.459 -2.175 10.297 1.00 95.62 110 ARG A CA 1
ATOM 861 C C . ARG A 1 110 ? 0.203 -2.370 9.425 1.00 95.62 110 ARG A C 1
ATOM 863 O O . ARG A 1 110 ? -0.560 -1.417 9.267 1.00 95.62 110 ARG A O 1
ATOM 870 N N . PRO A 1 111 ? -0.085 -3.581 8.912 1.00 97.00 111 PRO A N 1
ATOM 871 C CA . PRO A 1 111 ? -1.345 -3.856 8.230 1.00 97.00 111 PRO A CA 1
ATOM 872 C C . PRO A 1 111 ? -2.488 -4.078 9.230 1.00 97.00 111 PRO A C 1
ATOM 874 O O . PRO A 1 111 ? -2.352 -4.835 10.188 1.00 97.00 111 PRO A O 1
ATOM 877 N N . TYR A 1 112 ? -3.637 -3.457 8.967 1.00 96.81 112 TYR A N 1
ATOM 878 C CA . TYR A 1 112 ? -4.911 -3.723 9.643 1.00 96.81 112 TYR A CA 1
ATOM 879 C C . TYR A 1 112 ? -5.836 -4.602 8.790 1.00 96.81 112 TYR A C 1
ATOM 881 O O . TYR A 1 112 ? -6.608 -5.396 9.317 1.00 96.81 112 TYR A O 1
ATOM 889 N N . HIS A 1 113 ? -5.775 -4.502 7.465 1.00 97.12 113 HIS A N 1
ATOM 890 C CA . HIS A 1 113 ? -6.548 -5.362 6.568 1.00 97.12 113 HIS A CA 1
ATOM 891 C C . HIS A 1 113 ? -5.851 -5.464 5.215 1.00 97.12 113 HIS A C 1
ATOM 893 O O . HIS A 1 113 ? -5.280 -4.487 4.742 1.00 97.12 113 HIS A O 1
ATOM 899 N N . VAL A 1 114 ? -5.859 -6.652 4.614 1.00 96.75 114 VAL A N 1
ATOM 900 C CA . VAL A 1 114 ? -5.172 -6.929 3.349 1.00 96.75 114 VAL A CA 1
ATOM 901 C C . VAL A 1 114 ? -5.963 -7.986 2.597 1.00 96.75 114 VAL A C 1
ATOM 903 O O . VAL A 1 114 ? -5.909 -9.174 2.941 1.00 96.75 114 VAL A O 1
ATOM 906 N N . ASP A 1 115 ? -6.666 -7.568 1.554 1.00 95.81 115 ASP A N 1
ATOM 907 C CA . ASP A 1 1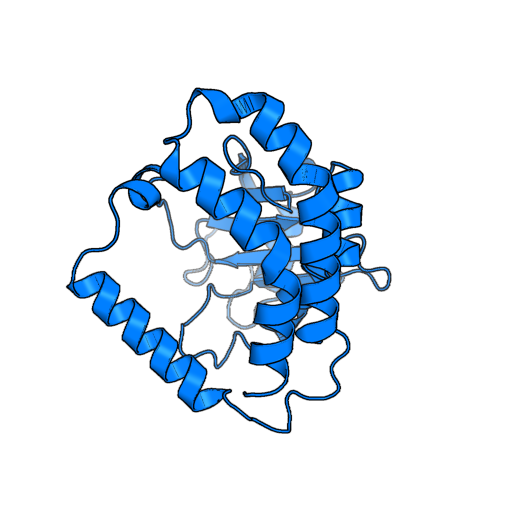15 ? -7.447 -8.492 0.747 1.00 95.81 115 ASP A CA 1
ATOM 908 C C . ASP A 1 115 ? -7.462 -8.157 -0.744 1.00 95.81 115 ASP A C 1
ATOM 910 O O . ASP A 1 115 ? -7.196 -7.026 -1.153 1.00 95.81 115 ASP A O 1
ATOM 914 N N . ILE A 1 116 ? -7.705 -9.182 -1.555 1.00 94.88 116 ILE A N 1
ATOM 915 C CA . ILE A 1 116 ? -7.716 -9.128 -3.015 1.00 94.88 116 ILE A CA 1
ATOM 916 C C . ILE A 1 116 ? -8.693 -10.161 -3.559 1.00 94.88 116 ILE A C 1
ATOM 918 O O . ILE A 1 116 ? -8.801 -11.267 -3.037 1.00 94.88 116 ILE A O 1
ATOM 922 N N . THR A 1 117 ? -9.389 -9.786 -4.622 1.00 94.06 117 THR A N 1
ATOM 923 C CA . THR A 1 117 ? -10.256 -10.686 -5.384 1.00 94.06 117 THR A CA 1
ATOM 924 C C . THR A 1 117 ? -9.445 -11.772 -6.091 1.00 94.06 117 THR A C 1
ATOM 926 O O . THR A 1 117 ? -8.279 -11.567 -6.430 1.00 94.06 117 THR A O 1
ATOM 929 N N . ASP A 1 118 ? -10.073 -12.913 -6.381 1.00 89.75 118 ASP A N 1
ATOM 930 C CA . ASP A 1 118 ? -9.429 -14.008 -7.125 1.00 89.75 118 ASP A CA 1
ATOM 931 C C . ASP A 1 118 ? -8.968 -13.569 -8.529 1.00 89.75 118 ASP A C 1
ATOM 933 O O . ASP A 1 118 ? -7.941 -14.027 -9.031 1.00 89.75 118 ASP A O 1
ATOM 937 N N . SER A 1 119 ? -9.704 -12.644 -9.152 1.00 88.19 119 SER A N 1
ATOM 938 C CA . SER A 1 119 ? -9.377 -11.995 -10.429 1.00 88.19 119 SER A CA 1
ATOM 939 C C . SER A 1 119 ? -8.269 -10.945 -10.330 1.00 88.19 119 SER A C 1
ATOM 941 O O . SER A 1 119 ? -7.753 -10.516 -11.361 1.00 88.19 119 SER A O 1
ATOM 943 N N . ALA A 1 120 ? -7.897 -10.532 -9.116 1.00 87.38 120 ALA A N 1
ATOM 944 C CA . ALA A 1 120 ? -6.928 -9.476 -8.831 1.00 87.38 120 ALA A CA 1
ATOM 945 C C . ALA A 1 120 ? -7.219 -8.112 -9.485 1.00 87.38 120 ALA A C 1
ATOM 947 O O . ALA A 1 120 ? -6.314 -7.295 -9.656 1.00 87.38 120 ALA A O 1
ATOM 948 N N . ASP A 1 121 ? -8.479 -7.841 -9.813 1.00 88.00 121 ASP A N 1
ATOM 949 C CA . ASP A 1 121 ? -8.962 -6.583 -10.394 1.00 88.00 121 ASP A CA 1
ATOM 950 C C . ASP A 1 121 ? -9.510 -5.595 -9.348 1.00 88.00 121 ASP A C 1
ATOM 952 O O . ASP A 1 121 ? -9.695 -4.407 -9.649 1.00 88.00 121 ASP A O 1
ATOM 956 N N . ALA A 1 122 ? -9.701 -6.076 -8.117 1.00 92.94 122 ALA A N 1
ATOM 957 C CA . ALA A 1 122 ? -10.020 -5.297 -6.927 1.00 92.94 122 ALA A CA 1
ATOM 958 C C . ALA A 1 122 ? -9.219 -5.784 -5.711 1.00 92.94 122 ALA A C 1
ATOM 960 O O . ALA A 1 122 ? -9.078 -6.991 -5.487 1.00 92.94 122 ALA A O 1
ATOM 961 N N . PHE A 1 123 ? -8.707 -4.841 -4.920 1.00 95.50 123 PHE A N 1
ATOM 962 C CA . PHE A 1 123 ? -7.975 -5.104 -3.683 1.00 95.50 123 PHE A CA 1
ATOM 963 C C . PHE A 1 123 ? -8.239 -4.001 -2.657 1.00 95.50 123 PHE A C 1
ATOM 965 O O . PHE A 1 123 ? -8.580 -2.872 -3.012 1.00 95.50 123 PHE A O 1
ATOM 972 N N . THR A 1 124 ? -8.049 -4.314 -1.378 1.00 97.12 124 THR A N 1
ATOM 973 C CA . THR A 1 124 ? -8.086 -3.334 -0.293 1.00 97.12 124 THR A CA 1
ATOM 974 C C . THR A 1 124 ? -6.966 -3.609 0.695 1.00 97.12 124 THR A C 1
ATOM 976 O O . THR A 1 124 ? -6.887 -4.681 1.294 1.00 97.12 124 THR A O 1
ATOM 979 N N . ILE A 1 125 ? -6.101 -2.618 0.886 1.00 97.69 125 ILE A N 1
ATOM 980 C CA . ILE A 1 125 ? -5.061 -2.632 1.914 1.00 97.69 125 ILE A CA 1
ATOM 981 C C . ILE A 1 125 ? -5.333 -1.479 2.870 1.00 97.69 125 ILE A C 1
ATOM 983 O O . ILE A 1 125 ? -5.472 -0.335 2.449 1.00 97.69 125 ILE A O 1
ATOM 987 N N . VAL A 1 126 ? -5.388 -1.781 4.160 1.00 98.12 126 VAL A N 1
ATOM 988 C CA . VAL A 1 126 ? -5.490 -0.812 5.248 1.00 98.12 126 VAL A CA 1
ATOM 989 C C . VAL A 1 126 ? -4.245 -0.950 6.096 1.00 98.12 126 VAL A C 1
ATOM 991 O O . VAL A 1 126 ? -3.989 -2.029 6.631 1.00 98.12 126 VAL A O 1
ATOM 994 N N . VAL A 1 127 ? -3.483 0.128 6.230 1.00 97.94 127 VAL A N 1
ATOM 995 C CA . VAL A 1 127 ? -2.221 0.146 6.974 1.00 97.94 127 VAL A CA 1
ATOM 996 C C . VAL A 1 127 ? -2.135 1.359 7.893 1.00 97.94 127 VAL A C 1
ATOM 998 O O . VAL A 1 127 ? -2.909 2.314 7.792 1.00 97.94 127 VAL A O 1
ATOM 1001 N N . GLU A 1 128 ? -1.193 1.293 8.820 1.00 97.44 128 GLU A N 1
ATOM 1002 C CA . GLU A 1 128 ? -0.762 2.398 9.664 1.00 97.44 128 GLU A CA 1
ATOM 1003 C C . GLU A 1 128 ? -0.440 3.657 8.855 1.00 97.44 128 GLU A C 1
ATOM 1005 O O . GLU A 1 128 ? 0.221 3.612 7.817 1.00 97.44 128 GLU A O 1
ATOM 1010 N N . ASP A 1 129 ?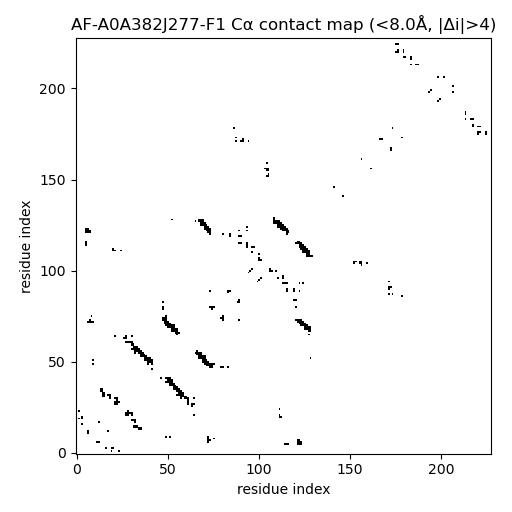 -0.917 4.795 9.355 1.00 96.12 129 ASP A N 1
ATOM 1011 C CA . ASP A 1 129 ? -0.506 6.107 8.876 1.00 96.12 129 ASP A CA 1
ATOM 1012 C C . ASP A 1 129 ? 0.751 6.540 9.630 1.00 96.12 129 ASP A C 1
ATOM 1014 O O . ASP A 1 129 ? 0.692 6.863 10.816 1.00 96.12 129 ASP A O 1
ATOM 1018 N N . LEU A 1 130 ? 1.884 6.565 8.926 1.00 92.31 130 LEU A N 1
ATOM 1019 C CA . LEU A 1 130 ? 3.169 7.031 9.457 1.00 92.31 130 LEU A CA 1
ATOM 1020 C C . LEU A 1 130 ? 3.248 8.566 9.584 1.00 92.31 130 LEU A C 1
ATOM 1022 O O . LEU A 1 130 ? 4.304 9.112 9.898 1.00 92.31 130 LEU A O 1
ATOM 1026 N N . GLY A 1 131 ? 2.138 9.271 9.348 1.00 85.38 131 GLY A N 1
ATOM 1027 C CA . GLY A 1 131 ? 2.020 10.713 9.502 1.00 85.38 131 GLY A CA 1
ATOM 1028 C C . GLY A 1 131 ? 2.237 11.480 8.201 1.00 85.38 131 GLY A C 1
ATOM 1029 O O . GLY A 1 131 ? 2.279 10.931 7.099 1.00 85.38 131 GLY A O 1
ATOM 1030 N N . SER A 1 132 ? 2.325 12.801 8.324 1.00 70.25 132 SER A N 1
ATOM 1031 C CA . SER A 1 132 ? 2.532 13.701 7.192 1.00 70.25 132 SER A CA 1
ATOM 1032 C C . SER A 1 132 ? 4.000 13.722 6.777 1.00 70.25 132 SER A C 1
ATOM 1034 O O . SER A 1 132 ? 4.850 14.090 7.584 1.00 70.25 132 SER A O 1
ATOM 1036 N N . HIS A 1 133 ? 4.268 13.402 5.514 1.00 63.78 133 HIS A N 1
ATOM 1037 C CA . HIS A 1 133 ? 5.516 13.760 4.850 1.00 63.78 133 HIS A CA 1
ATOM 1038 C C . HIS A 1 133 ? 5.197 14.811 3.793 1.00 63.78 133 HIS A C 1
ATOM 1040 O O . HIS A 1 133 ? 4.204 14.682 3.074 1.00 63.78 133 HIS A O 1
ATOM 1046 N N . ASP A 1 134 ? 6.007 15.861 3.759 1.00 64.94 134 ASP A N 1
ATOM 1047 C CA . ASP A 1 134 ? 5.945 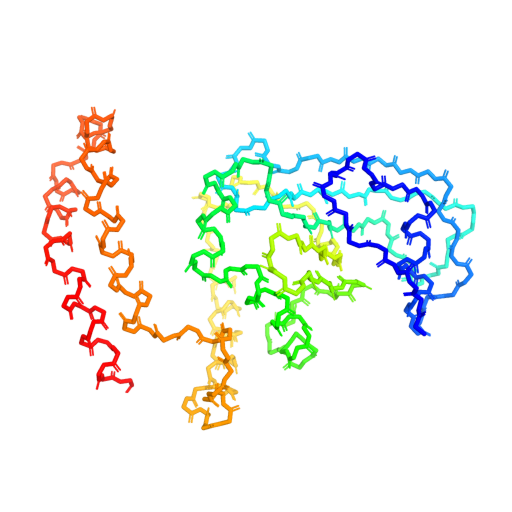16.893 2.734 1.00 64.94 134 ASP A CA 1
ATOM 1048 C C . ASP A 1 134 ? 6.368 16.277 1.387 1.00 64.94 134 ASP A C 1
ATOM 1050 O O . ASP A 1 134 ? 7.459 15.707 1.317 1.00 64.94 134 ASP A O 1
ATOM 1054 N N . PRO A 1 135 ? 5.543 16.325 0.325 1.00 60.72 135 PRO A N 1
ATOM 1055 C CA . PRO A 1 135 ? 5.942 15.848 -0.998 1.00 60.72 135 PRO A CA 1
ATOM 1056 C C . PRO A 1 135 ? 7.240 16.494 -1.510 1.00 60.72 135 PRO A C 1
ATOM 1058 O O . PRO A 1 135 ? 7.972 15.854 -2.270 1.00 60.72 135 PRO A O 1
ATOM 1061 N N . GLU A 1 136 ? 7.554 17.720 -1.073 1.00 58.22 136 GLU A N 1
ATOM 1062 C CA . GLU A 1 136 ? 8.778 18.443 -1.436 1.00 58.22 136 GLU A CA 1
ATOM 1063 C C . GLU A 1 136 ? 10.048 17.776 -0.877 1.00 58.22 136 GLU A C 1
ATOM 1065 O O . GLU A 1 136 ? 11.102 17.871 -1.506 1.00 58.22 136 GLU A O 1
ATOM 1070 N N . ILE A 1 137 ? 9.949 16.966 0.190 1.00 63.78 137 ILE A N 1
ATOM 1071 C CA . ILE A 1 137 ? 11.083 16.189 0.738 1.00 63.78 137 ILE A CA 1
ATOM 1072 C C . ILE A 1 137 ? 11.709 15.271 -0.319 1.00 63.78 137 ILE A C 1
ATOM 1074 O O . ILE A 1 137 ? 12.913 15.022 -0.291 1.00 63.78 137 ILE A O 1
ATOM 1078 N N . MET A 1 138 ? 10.929 14.774 -1.288 1.00 61.94 138 MET A N 1
ATOM 1079 C CA . MET A 1 138 ? 11.489 13.946 -2.363 1.00 61.94 138 MET A CA 1
ATOM 1080 C C . MET A 1 138 ? 12.490 14.710 -3.244 1.00 61.94 138 MET A C 1
ATOM 1082 O O . MET A 1 138 ? 13.333 14.080 -3.883 1.00 61.94 138 MET A O 1
ATOM 1086 N N . LEU A 1 139 ? 12.401 16.042 -3.292 1.00 72.56 139 LEU A N 1
ATOM 1087 C CA . LEU A 1 139 ? 13.282 16.909 -4.075 1.00 72.56 139 LEU A CA 1
ATOM 1088 C C . LEU A 1 139 ? 14.504 17.382 -3.278 1.00 72.56 139 LEU A C 1
ATOM 1090 O O . LEU A 1 139 ? 15.554 17.611 -3.876 1.00 72.56 139 LEU A O 1
ATOM 1094 N N . ASP A 1 140 ? 14.390 17.472 -1.952 1.00 79.50 140 ASP A N 1
ATOM 1095 C CA . ASP A 1 140 ? 15.473 17.918 -1.064 1.00 79.50 140 ASP A CA 1
ATOM 1096 C C . ASP A 1 140 ? 16.586 16.869 -0.896 1.00 79.50 140 ASP A C 1
ATOM 1098 O O . ASP A 1 140 ? 17.722 17.193 -0.537 1.00 79.50 140 ASP A O 1
ATOM 1102 N N . GLY A 1 141 ? 16.281 15.609 -1.216 1.00 78.69 141 GLY A N 1
ATOM 1103 C CA . GLY A 1 141 ? 17.186 14.483 -1.023 1.00 78.69 141 GLY A CA 1
ATOM 1104 C C . GLY A 1 141 ? 17.286 14.058 0.444 1.00 78.69 141 GLY A C 1
ATOM 1105 O O . GLY A 1 141 ? 16.571 14.547 1.311 1.00 78.69 141 GLY A O 1
ATOM 1106 N N . ALA A 1 142 ? 18.167 13.096 0.719 1.00 86.56 142 ALA A N 1
ATOM 1107 C CA . ALA A 1 142 ? 18.382 12.578 2.069 1.00 86.56 142 ALA A CA 1
ATOM 1108 C C . ALA A 1 142 ? 19.618 13.215 2.718 1.00 86.56 142 ALA A C 1
ATOM 1110 O O . ALA A 1 142 ? 20.654 13.399 2.070 1.00 86.56 142 ALA A O 1
ATOM 1111 N N . THR A 1 143 ? 19.546 13.473 4.022 1.00 90.75 143 THR A N 1
ATOM 1112 C CA . THR A 1 143 ? 20.724 13.747 4.855 1.00 90.75 143 THR A CA 1
ATOM 1113 C C . THR A 1 143 ? 21.654 12.530 4.911 1.00 90.75 143 THR A C 1
ATOM 1115 O O . THR A 1 143 ? 21.274 11.403 4.580 1.00 90.75 143 THR A O 1
ATOM 1118 N N . ALA A 1 144 ? 22.898 12.733 5.353 1.00 94.75 144 ALA A N 1
ATOM 1119 C CA . ALA A 1 144 ? 23.845 11.631 5.514 1.00 94.75 144 ALA A CA 1
ATOM 1120 C C . ALA A 1 144 ? 23.357 10.595 6.545 1.00 94.75 144 ALA A C 1
ATOM 1122 O O . ALA A 1 144 ? 23.525 9.393 6.321 1.00 94.75 144 ALA A O 1
ATOM 1123 N N . GLU A 1 145 ? 22.731 11.037 7.643 1.00 95.06 145 GLU A N 1
ATOM 1124 C CA . GLU A 1 145 ? 22.140 10.136 8.634 1.00 95.06 145 GLU A CA 1
ATOM 1125 C C . GLU A 1 145 ? 20.975 9.320 8.054 1.00 95.06 145 GLU A C 1
ATOM 1127 O O . GLU A 1 145 ? 20.938 8.100 8.234 1.00 95.06 145 GLU A O 1
ATOM 1132 N N . GLU A 1 146 ? 20.059 9.950 7.313 1.00 90.94 146 GLU A N 1
ATOM 1133 C CA . GLU A 1 146 ? 18.933 9.260 6.666 1.00 90.94 146 GLU A CA 1
ATOM 1134 C C . GLU A 1 146 ? 19.414 8.262 5.612 1.00 90.94 146 GLU A C 1
ATOM 1136 O O . GLU A 1 146 ? 18.982 7.109 5.605 1.00 90.94 146 GLU A O 1
ATOM 1141 N N . ALA A 1 147 ? 20.364 8.660 4.761 1.00 93.19 147 ALA A N 1
ATOM 1142 C CA . ALA A 1 147 ? 20.958 7.772 3.769 1.00 93.19 147 ALA A CA 1
ATOM 1143 C C . ALA A 1 147 ? 21.632 6.561 4.434 1.00 93.19 147 ALA A C 1
ATOM 1145 O O . ALA A 1 147 ? 21.458 5.427 3.983 1.00 93.19 147 ALA A O 1
ATOM 1146 N N . HIS A 1 148 ? 22.359 6.767 5.537 1.00 94.62 148 HIS A N 1
ATOM 1147 C CA . HIS A 1 148 ? 22.962 5.672 6.296 1.00 94.62 148 HIS A CA 1
ATOM 1148 C C . HIS A 1 148 ? 21.905 4.721 6.880 1.00 94.62 148 HIS A C 1
ATOM 1150 O O . HIS A 1 148 ? 22.062 3.499 6.789 1.00 94.62 148 HIS A O 1
ATOM 1156 N N . ALA A 1 149 ? 20.814 5.258 7.434 1.00 92.31 149 ALA A N 1
ATOM 1157 C CA . ALA A 1 149 ? 19.709 4.463 7.965 1.00 92.31 149 ALA A CA 1
ATOM 1158 C C . ALA A 1 149 ? 19.025 3.629 6.866 1.00 92.31 149 ALA A C 1
ATOM 1160 O O . ALA A 1 149 ? 18.848 2.420 7.034 1.00 92.31 149 ALA A O 1
ATOM 1161 N N . ILE A 1 150 ? 18.727 4.239 5.713 1.00 91.88 150 ILE A N 1
ATOM 1162 C CA . ILE A 1 150 ? 18.135 3.566 4.546 1.00 91.88 150 ILE A CA 1
ATOM 1163 C C . ILE A 1 150 ? 19.048 2.439 4.054 1.00 91.88 150 ILE A C 1
ATOM 1165 O O . ILE A 1 150 ? 18.602 1.302 3.898 1.00 91.88 150 ILE A O 1
ATOM 1169 N N . MET A 1 151 ? 20.340 2.717 3.856 1.00 95.06 151 MET A N 1
ATOM 1170 C CA . MET A 1 151 ? 21.296 1.712 3.377 1.00 95.06 151 MET A CA 1
ATOM 1171 C C . MET A 1 151 ? 21.481 0.562 4.371 1.00 95.06 151 MET A C 1
ATOM 1173 O O . MET A 1 151 ? 21.630 -0.588 3.958 1.00 95.06 151 MET A O 1
ATOM 1177 N N . THR A 1 152 ? 21.421 0.840 5.674 1.00 95.00 152 THR A N 1
ATOM 1178 C CA . THR A 1 152 ? 21.471 -0.193 6.718 1.00 95.00 152 THR A CA 1
ATOM 1179 C C . THR A 1 152 ? 20.242 -1.102 6.660 1.00 95.00 152 THR A C 1
ATOM 1181 O O . THR A 1 152 ? 20.384 -2.327 6.674 1.00 95.00 152 THR A O 1
ATOM 1184 N N . ALA A 1 153 ? 19.043 -0.526 6.527 1.00 93.12 153 ALA A N 1
ATOM 1185 C CA . ALA A 1 153 ? 17.803 -1.286 6.380 1.00 93.12 153 ALA A CA 1
ATOM 1186 C C . ALA A 1 153 ? 17.814 -2.155 5.108 1.00 93.12 153 ALA A C 1
ATOM 1188 O O . ALA A 1 153 ? 17.514 -3.351 5.170 1.00 93.12 153 ALA A O 1
ATOM 1189 N N . LEU A 1 154 ? 18.261 -1.596 3.976 1.00 92.31 154 LEU A N 1
ATOM 1190 C CA . LEU A 1 154 ? 18.448 -2.334 2.720 1.00 92.31 154 LEU A CA 1
ATOM 1191 C C . LEU A 1 154 ? 19.461 -3.477 2.863 1.00 92.31 154 LEU A C 1
ATOM 1193 O O . LEU A 1 154 ? 19.222 -4.578 2.370 1.00 92.31 154 LEU A O 1
ATOM 1197 N N . GLY A 1 155 ? 20.562 -3.254 3.585 1.00 94.81 155 GLY A N 1
ATOM 1198 C CA . GLY A 1 155 ? 21.532 -4.299 3.910 1.00 94.81 155 GLY A CA 1
ATOM 1199 C C . GLY A 1 155 ? 20.901 -5.461 4.684 1.00 94.81 155 GLY A C 1
ATOM 1200 O O . GLY A 1 155 ? 21.126 -6.621 4.340 1.00 94.81 155 GLY A O 1
ATOM 1201 N N . GLY A 1 156 ? 20.055 -5.165 5.676 1.00 93.50 156 GLY A N 1
ATOM 1202 C CA . GLY A 1 156 ? 19.292 -6.174 6.419 1.00 93.50 156 GLY A CA 1
ATOM 1203 C C . GLY A 1 156 ? 18.299 -6.939 5.541 1.00 93.50 156 GLY A C 1
ATOM 1204 O O . GLY A 1 156 ? 18.195 -8.164 5.640 1.00 93.50 156 GLY A O 1
ATOM 1205 N N . LEU A 1 157 ? 17.608 -6.235 4.639 1.00 91.75 157 LEU A N 1
ATOM 1206 C CA . LEU A 1 157 ? 16.697 -6.839 3.669 1.00 91.75 157 LEU A CA 1
ATOM 1207 C C . LEU A 1 157 ? 17.434 -7.826 2.751 1.00 91.75 157 LEU A C 1
ATOM 1209 O O . LEU A 1 157 ? 17.009 -8.976 2.618 1.00 91.75 157 LEU A O 1
ATOM 1213 N N . HIS A 1 158 ? 18.566 -7.414 2.174 1.00 91.19 158 HIS A N 1
ATOM 1214 C CA . HIS A 1 158 ? 19.403 -8.284 1.346 1.00 91.19 158 HIS A CA 1
ATOM 1215 C C . HIS A 1 158 ? 19.942 -9.473 2.141 1.00 91.19 158 HIS A C 1
ATOM 1217 O O . HIS A 1 158 ? 19.790 -10.608 1.703 1.00 91.19 158 HIS A O 1
ATOM 1223 N N . ALA A 1 159 ? 20.492 -9.253 3.337 1.00 91.38 159 ALA A N 1
ATOM 1224 C CA . ALA A 1 159 ? 21.002 -10.337 4.176 1.00 91.38 159 ALA A CA 1
ATOM 1225 C C . ALA A 1 159 ? 19.935 -11.405 4.476 1.00 91.38 159 ALA A C 1
ATOM 1227 O O . ALA A 1 159 ? 20.255 -12.589 4.587 1.00 91.38 159 ALA A O 1
ATOM 1228 N N . LYS A 1 160 ? 18.662 -11.003 4.589 1.00 89.00 160 LYS A N 1
ATOM 1229 C CA . LYS A 1 160 ? 17.554 -11.919 4.867 1.00 89.00 160 LYS A CA 1
ATOM 1230 C C . LYS A 1 160 ? 17.060 -12.687 3.637 1.00 89.00 160 LYS A C 1
ATOM 1232 O O . LYS A 1 160 ? 16.699 -13.858 3.777 1.00 89.00 160 LYS A O 1
ATOM 1237 N N . TYR A 1 161 ? 16.989 -12.042 2.472 1.00 85.94 161 TYR A N 1
ATOM 1238 C CA . TYR A 1 161 ? 16.260 -12.572 1.310 1.00 85.94 161 TYR A CA 1
ATOM 1239 C C . TYR A 1 161 ? 17.123 -12.879 0.079 1.00 85.94 161 TYR A C 1
ATOM 1241 O O . TYR A 1 161 ? 16.658 -13.584 -0.816 1.00 85.94 161 TYR A O 1
ATOM 1249 N N . TRP A 1 162 ? 18.367 -12.404 0.013 1.00 85.94 162 TRP A N 1
ATOM 1250 C CA . TRP A 1 162 ? 19.233 -12.614 -1.148 1.00 85.94 162 TRP A CA 1
ATOM 1251 C C . TRP A 1 162 ? 19.517 -14.102 -1.392 1.00 85.94 162 TRP A C 1
ATOM 1253 O O . TRP A 1 162 ? 19.895 -14.830 -0.474 1.00 85.94 162 TRP A O 1
ATOM 1263 N N . GLN A 1 163 ? 19.318 -14.553 -2.637 1.00 78.56 163 GLN A N 1
ATOM 1264 C CA . GLN A 1 163 ? 19.507 -15.945 -3.085 1.00 78.56 163 GLN A CA 1
ATOM 1265 C C . GLN A 1 163 ? 18.782 -17.009 -2.235 1.00 78.56 163 GLN A C 1
ATOM 1267 O O . GLN A 1 163 ? 19.177 -18.181 -2.185 1.00 78.56 163 GLN A O 1
ATOM 1272 N N . ARG A 1 164 ? 17.693 -16.633 -1.557 1.00 79.00 164 ARG A N 1
ATOM 1273 C CA . ARG A 1 164 ? 16.911 -17.571 -0.753 1.00 79.00 164 ARG A CA 1
ATOM 1274 C C . ARG A 1 164 ? 16.045 -18.446 -1.665 1.00 79.00 164 ARG A C 1
ATOM 1276 O O . ARG A 1 164 ? 15.063 -17.988 -2.234 1.00 79.00 164 ARG A O 1
ATOM 1283 N N . LYS A 1 165 ? 16.381 -19.736 -1.748 1.00 65.69 165 LYS A N 1
ATOM 1284 C CA . LYS A 1 165 ? 15.714 -20.732 -2.619 1.00 65.69 165 LYS A CA 1
ATOM 1285 C C . LYS A 1 165 ? 14.219 -20.945 -2.352 1.00 65.69 165 LYS A C 1
ATOM 1287 O O . LYS A 1 165 ? 13.536 -21.566 -3.151 1.00 65.69 165 LYS A O 1
ATOM 1292 N N . ASN A 1 166 ? 13.713 -20.503 -1.202 1.00 66.06 166 ASN A N 1
ATOM 1293 C CA . ASN A 1 166 ? 12.308 -20.648 -0.820 1.00 66.06 166 ASN A CA 1
ATOM 1294 C C . ASN A 1 166 ? 11.434 -19.457 -1.247 1.00 66.06 166 ASN A C 1
ATOM 1296 O O . ASN A 1 166 ? 10.307 -19.348 -0.775 1.00 66.06 166 ASN A O 1
ATOM 1300 N N . LEU A 1 167 ? 11.966 -18.555 -2.074 1.00 68.19 167 LEU A N 1
ATOM 1301 C CA . LEU A 1 167 ? 11.199 -17.501 -2.738 1.00 68.19 167 LEU A CA 1
ATOM 1302 C C . LEU A 1 167 ? 10.781 -17.916 -4.159 1.00 68.19 167 LEU A C 1
ATOM 1304 O O . LEU A 1 167 ? 9.899 -17.297 -4.742 1.00 68.19 167 LEU A O 1
ATOM 1308 N N . ASP A 1 168 ? 11.371 -18.977 -4.709 1.00 62.31 168 ASP A N 1
ATOM 1309 C CA . ASP A 1 168 ? 11.021 -19.483 -6.034 1.00 62.31 168 ASP A CA 1
ATOM 1310 C C . ASP A 1 168 ? 9.661 -20.208 -6.002 1.00 62.31 168 ASP A C 1
ATOM 1312 O O . ASP A 1 168 ? 9.369 -20.966 -5.077 1.00 62.31 168 ASP A O 1
ATOM 1316 N N . GLY A 1 169 ? 8.834 -20.008 -7.035 1.00 62.94 169 GLY A N 1
ATOM 1317 C CA . GLY A 1 169 ? 7.569 -20.739 -7.216 1.00 62.94 169 GLY A CA 1
ATOM 1318 C C . GLY A 1 169 ? 6.308 -20.045 -6.691 1.00 62.94 169 GLY A C 1
ATOM 1319 O O . GLY A 1 169 ? 5.244 -20.658 -6.680 1.00 62.94 169 GLY A O 1
ATOM 1320 N N . HIS A 1 170 ? 6.400 -18.781 -6.278 1.00 71.19 170 HIS A N 1
ATOM 1321 C CA . HIS A 1 170 ? 5.224 -17.946 -6.053 1.00 71.19 170 HIS A CA 1
ATOM 1322 C C . HIS A 1 170 ? 4.860 -17.175 -7.324 1.00 71.19 170 HIS A C 1
ATOM 1324 O O . HIS A 1 170 ? 5.664 -16.380 -7.803 1.00 71.19 170 HIS A O 1
ATOM 1330 N N . ASP A 1 171 ? 3.630 -17.340 -7.813 1.00 69.50 171 ASP A N 1
ATOM 1331 C CA . ASP A 1 171 ? 3.151 -16.702 -9.054 1.00 69.50 171 ASP A CA 1
ATOM 1332 C C . ASP A 1 171 ? 3.208 -15.163 -9.025 1.00 69.50 171 ASP A C 1
ATOM 1334 O O . ASP A 1 171 ? 3.287 -14.514 -10.064 1.00 69.50 171 ASP A O 1
ATOM 1338 N N . TRP A 1 172 ? 3.206 -14.569 -7.829 1.00 74.06 172 TRP A N 1
ATOM 1339 C CA . TRP A 1 172 ? 3.290 -13.124 -7.627 1.00 74.06 172 TRP A CA 1
ATOM 1340 C C . TRP A 1 172 ? 4.736 -12.600 -7.547 1.00 74.06 172 TRP A C 1
ATOM 1342 O O . TRP A 1 172 ? 4.940 -11.389 -7.615 1.00 74.06 172 TRP A O 1
ATOM 1352 N N . ILE A 1 173 ? 5.760 -13.453 -7.414 1.00 75.50 173 ILE A N 1
ATOM 1353 C CA . ILE A 1 173 ? 7.160 -13.002 -7.470 1.00 75.50 173 ILE A CA 1
ATOM 1354 C C . ILE A 1 173 ? 7.547 -12.842 -8.945 1.00 75.50 173 ILE A C 1
ATOM 1356 O O . ILE A 1 173 ? 7.505 -13.815 -9.699 1.00 75.50 173 ILE A O 1
ATOM 1360 N N . PRO A 1 174 ? 7.920 -11.628 -9.392 1.00 68.62 174 PRO A N 1
ATOM 1361 C CA . PRO A 1 174 ? 8.146 -11.384 -10.804 1.00 68.62 174 PRO A CA 1
ATOM 1362 C C . PRO A 1 174 ? 9.360 -12.167 -11.296 1.00 68.62 174 PRO A C 1
ATOM 1364 O O . PRO A 1 174 ? 10.450 -12.088 -10.726 1.00 68.62 174 PRO A O 1
ATOM 1367 N N . ASN A 1 175 ? 9.198 -12.841 -12.432 1.00 71.69 175 ASN A N 1
ATOM 1368 C CA . ASN A 1 175 ? 10.340 -13.252 -13.230 1.00 71.69 175 ASN A CA 1
ATOM 1369 C C . ASN A 1 175 ? 11.015 -11.981 -13.770 1.00 71.69 175 ASN A C 1
ATOM 1371 O O . ASN A 1 175 ? 10.437 -11.268 -14.595 1.00 71.69 175 ASN A O 1
ATOM 1375 N N . SER A 1 176 ? 12.223 -11.690 -13.284 1.00 68.44 176 SER A N 1
ATOM 1376 C CA . SER A 1 176 ? 12.961 -10.463 -13.601 1.00 68.44 176 SER A CA 1
ATOM 1377 C C . SER A 1 176 ? 13.153 -10.264 -15.105 1.00 68.44 176 SER A C 1
ATOM 1379 O O . SER A 1 176 ? 12.965 -9.150 -15.584 1.00 68.44 176 SER A O 1
ATOM 1381 N N . ALA A 1 177 ? 13.422 -11.330 -15.865 1.00 66.19 177 ALA A N 1
ATOM 1382 C CA . ALA A 1 177 ? 13.569 -11.270 -17.320 1.00 66.19 177 ALA A CA 1
ATOM 1383 C C . ALA A 1 177 ? 12.236 -10.993 -18.040 1.00 66.19 177 ALA A C 1
ATOM 1385 O O . ALA A 1 177 ? 12.187 -10.221 -18.997 1.00 66.19 177 ALA A O 1
ATOM 1386 N N . MET A 1 178 ? 11.132 -11.574 -17.566 1.00 69.12 178 MET A N 1
ATOM 1387 C CA . MET A 1 178 ? 9.806 -11.314 -18.139 1.00 69.12 178 MET A CA 1
ATOM 1388 C C . MET A 1 178 ? 9.352 -9.873 -17.870 1.00 69.12 178 MET A C 1
ATOM 1390 O O . MET A 1 178 ? 8.887 -9.187 -18.780 1.00 69.12 178 MET A O 1
ATOM 1394 N N . MET A 1 179 ? 9.550 -9.388 -16.640 1.00 72.38 179 MET A N 1
ATOM 1395 C CA . MET A 1 179 ? 9.250 -8.005 -16.25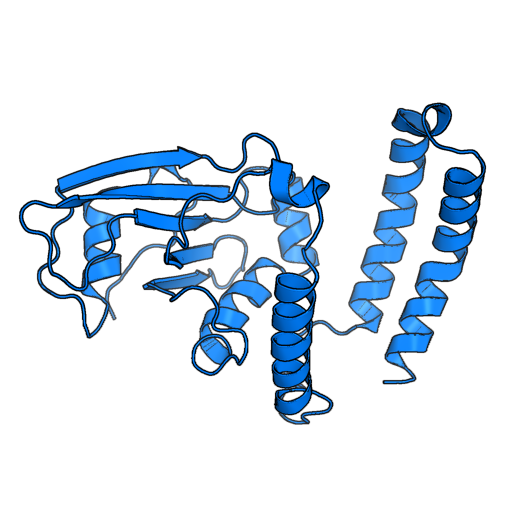9 1.00 72.38 179 MET A CA 1
ATOM 1396 C C . MET A 1 179 ? 10.105 -7.010 -17.052 1.00 72.38 179 MET A C 1
ATOM 1398 O O . MET A 1 179 ? 9.601 -5.980 -17.493 1.00 72.38 179 MET A O 1
ATOM 1402 N N . ALA A 1 180 ? 11.371 -7.345 -17.306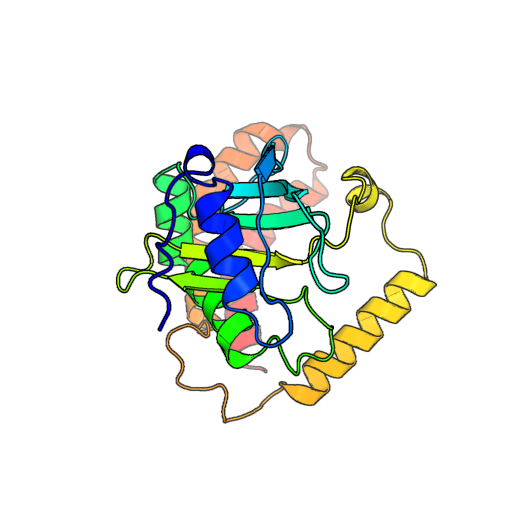 1.00 70.50 180 ALA A N 1
ATOM 1403 C CA . ALA A 1 180 ? 12.246 -6.568 -18.172 1.00 70.50 180 ALA A CA 1
ATOM 1404 C C . ALA A 1 180 ? 11.680 -6.385 -19.575 1.00 70.50 180 ALA A C 1
ATOM 1406 O O . ALA A 1 180 ? 11.572 -5.266 -20.066 1.00 70.50 180 ALA A O 1
ATOM 1407 N N . SER A 1 181 ? 11.310 -7.499 -20.210 1.00 70.19 181 SER A N 1
ATOM 1408 C CA . SER A 1 181 ? 10.791 -7.509 -21.573 1.00 70.19 181 SER A CA 1
ATOM 1409 C C . SER A 1 181 ? 9.517 -6.668 -21.677 1.00 70.19 181 SER A C 1
ATOM 1411 O O . SER A 1 181 ? 9.390 -5.850 -22.592 1.00 70.19 181 SER A O 1
ATOM 1413 N N . ALA A 1 182 ? 8.624 -6.780 -20.686 1.00 73.75 182 ALA A N 1
ATOM 1414 C CA . ALA A 1 182 ? 7.425 -5.954 -20.593 1.00 73.75 182 ALA A CA 1
ATOM 1415 C C . ALA A 1 182 ? 7.759 -4.453 -20.486 1.00 73.75 182 ALA A C 1
ATOM 1417 O O . ALA A 1 182 ? 7.224 -3.648 -21.250 1.00 73.75 182 ALA A O 1
ATOM 1418 N N . LEU A 1 183 ? 8.690 -4.072 -19.603 1.00 73.69 183 LEU A N 1
ATOM 1419 C CA . LEU A 1 183 ? 9.106 -2.675 -19.428 1.00 73.69 183 LEU A CA 1
ATOM 1420 C C . LEU A 1 183 ? 9.791 -2.100 -20.677 1.00 73.69 183 LEU A C 1
ATOM 1422 O O . LEU A 1 183 ? 9.531 -0.951 -21.028 1.00 73.69 183 LEU A O 1
ATOM 1426 N N . VAL A 1 184 ? 10.608 -2.884 -21.389 1.00 74.75 184 VAL A N 1
ATOM 1427 C CA 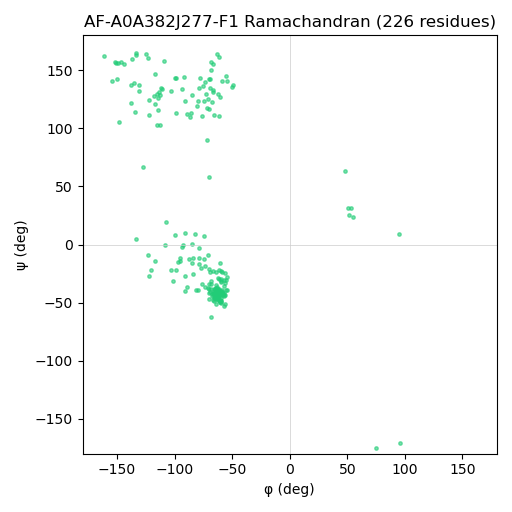. VAL A 1 184 ? 11.211 -2.480 -22.677 1.00 74.75 184 VAL A CA 1
ATOM 1428 C C . VAL A 1 184 ? 10.130 -2.222 -23.724 1.00 74.75 184 VAL A C 1
ATOM 1430 O O . VAL A 1 184 ? 10.151 -1.192 -24.402 1.00 74.75 184 VAL A O 1
ATOM 1433 N N . GLY A 1 185 ? 9.170 -3.142 -23.856 1.00 76.25 185 GLY A N 1
ATOM 1434 C CA . GLY A 1 185 ? 8.047 -2.998 -24.782 1.00 76.25 185 GLY A CA 1
ATOM 1435 C C . GLY A 1 185 ? 7.250 -1.722 -24.511 1.00 76.25 185 GLY A C 1
ATOM 1436 O O . GLY A 1 185 ? 6.968 -0.958 -25.435 1.00 76.25 185 GLY A O 1
ATOM 1437 N N . MET A 1 186 ? 6.972 -1.442 -23.238 1.00 76.69 186 MET A N 1
ATOM 1438 C CA . MET A 1 186 ? 6.299 -0.216 -22.816 1.00 76.69 186 MET A CA 1
ATOM 1439 C C . MET A 1 186 ? 7.128 1.043 -23.063 1.00 76.69 186 MET A C 1
ATOM 1441 O O . MET A 1 186 ? 6.603 2.024 -23.588 1.00 76.69 186 MET A O 1
ATOM 1445 N N . ALA A 1 187 ? 8.421 1.030 -22.738 1.00 76.69 187 ALA A N 1
ATOM 1446 C CA . ALA A 1 187 ? 9.306 2.164 -22.989 1.00 76.69 187 ALA A CA 1
ATOM 1447 C C . ALA A 1 187 ? 9.306 2.539 -24.479 1.00 76.69 187 ALA A C 1
ATOM 1449 O O . ALA A 1 187 ? 9.176 3.714 -24.821 1.00 76.69 187 ALA A O 1
ATOM 1450 N N . ASN A 1 188 ? 9.338 1.552 -25.378 1.00 77.88 188 ASN A N 1
ATOM 1451 C CA . ASN A 1 188 ? 9.259 1.787 -26.821 1.00 77.88 188 ASN A CA 1
ATOM 1452 C C . ASN A 1 188 ? 7.952 2.462 -27.264 1.00 77.88 188 ASN A C 1
ATOM 1454 O O . ASN A 1 188 ? 7.963 3.215 -28.238 1.00 77.88 188 ASN A O 1
ATOM 1458 N N . GLN A 1 189 ? 6.847 2.234 -26.551 1.00 80.38 189 GLN A N 1
ATOM 1459 C CA . GLN A 1 189 ? 5.559 2.872 -26.828 1.00 80.38 189 GLN A CA 1
ATOM 1460 C C . GLN A 1 189 ? 5.457 4.286 -26.236 1.00 80.38 189 GLN A C 1
ATOM 1462 O O . GLN A 1 189 ? 4.916 5.182 -26.882 1.00 80.38 189 GLN A O 1
ATOM 1467 N N . VAL A 1 190 ? 5.979 4.505 -25.024 1.00 81.69 190 VAL A N 1
ATOM 1468 C CA . VAL A 1 190 ? 5.774 5.754 -24.266 1.00 81.69 190 VAL A CA 1
ATOM 1469 C C . VAL A 1 190 ? 6.839 6.813 -24.567 1.00 81.69 190 VAL A C 1
ATOM 1471 O O . VAL A 1 190 ? 6.517 8.001 -24.656 1.00 81.69 190 VAL A O 1
ATOM 1474 N N . VAL A 1 191 ? 8.099 6.410 -24.773 1.00 82.88 191 VAL A N 1
ATOM 1475 C CA . VAL A 1 191 ? 9.233 7.333 -24.978 1.00 82.88 191 VAL A CA 1
ATOM 1476 C C . VAL A 1 191 ? 9.019 8.304 -26.147 1.00 82.88 191 VAL A C 1
ATOM 1478 O O . VAL A 1 191 ? 9.282 9.490 -25.952 1.00 82.88 191 VAL A O 1
ATOM 1481 N N . PRO A 1 192 ? 8.503 7.899 -27.327 1.00 85.31 192 PRO A N 1
ATOM 1482 C CA . PRO A 1 192 ? 8.243 8.848 -28.412 1.00 85.31 192 PRO A CA 1
ATOM 1483 C C . PRO A 1 192 ? 7.270 9.968 -28.018 1.00 85.31 192 PRO A C 1
ATOM 1485 O O . PRO A 1 192 ? 7.503 11.130 -28.347 1.00 85.31 192 PRO A O 1
ATOM 1488 N N . GLY A 1 193 ? 6.207 9.638 -27.276 1.00 85.88 193 GLY A N 1
ATOM 1489 C CA . GLY A 1 193 ? 5.239 10.620 -26.781 1.00 85.88 193 GLY A CA 1
ATOM 1490 C C . GLY A 1 193 ? 5.836 11.537 -25.713 1.00 85.88 193 GLY A C 1
ATOM 1491 O O . GLY A 1 193 ? 5.624 12.749 -25.748 1.00 85.88 193 GLY A O 1
ATOM 1492 N N . PHE A 1 194 ? 6.636 10.976 -24.803 1.00 85.69 194 PHE A N 1
ATOM 1493 C CA . PHE A 1 194 ? 7.374 11.744 -23.800 1.00 85.69 194 PHE A CA 1
ATOM 1494 C C . PHE A 1 194 ? 8.349 12.736 -24.448 1.00 85.69 194 PHE A C 1
ATOM 1496 O O . PHE A 1 194 ? 8.307 13.924 -24.136 1.00 85.69 194 PHE A O 1
ATOM 1503 N N . LEU A 1 195 ? 9.169 12.282 -25.400 1.00 85.44 195 LEU A N 1
ATOM 1504 C CA . LEU A 1 195 ? 10.107 13.134 -26.135 1.00 85.44 195 LEU A CA 1
ATOM 1505 C C . LEU A 1 195 ? 9.386 14.195 -26.969 1.00 85.44 195 LEU A C 1
ATOM 1507 O O . LEU A 1 195 ? 9.834 15.335 -27.005 1.00 85.44 195 LEU A O 1
ATOM 1511 N N . GLY A 1 196 ? 8.252 13.857 -27.586 1.00 86.44 196 GLY A N 1
ATOM 1512 C CA . GLY A 1 196 ? 7.426 14.835 -28.294 1.00 86.44 196 GLY A CA 1
ATOM 1513 C C . GLY A 1 196 ? 6.864 15.929 -27.379 1.00 86.44 196 GLY A C 1
ATOM 1514 O O . GLY A 1 196 ? 6.654 17.049 -27.833 1.00 86.44 196 GLY A O 1
ATOM 1515 N N . ARG A 1 197 ? 6.635 15.626 -26.094 1.00 89.31 197 ARG A N 1
ATOM 1516 C CA . ARG A 1 197 ? 6.072 16.571 -25.120 1.00 89.31 197 ARG A CA 1
ATOM 1517 C C . ARG A 1 197 ? 7.125 17.374 -24.355 1.00 89.31 197 ARG A C 1
ATOM 1519 O O . ARG A 1 197 ? 6.900 18.549 -24.089 1.00 89.31 197 ARG A O 1
ATOM 1526 N N . PHE A 1 198 ? 8.231 16.745 -23.970 1.00 87.62 198 PHE A N 1
ATOM 1527 C CA . PHE A 1 198 ? 9.215 17.315 -23.042 1.00 87.62 198 PHE A CA 1
ATOM 1528 C C . PHE A 1 198 ? 10.630 17.397 -23.614 1.00 87.62 198 PHE A C 1
ATOM 1530 O O . PHE A 1 198 ? 11.493 18.024 -23.003 1.00 87.62 198 PHE A O 1
ATOM 1537 N N . GLY A 1 199 ? 10.885 16.798 -24.779 1.00 85.88 199 GLY A N 1
ATOM 1538 C CA . GLY A 1 199 ? 12.233 16.643 -25.327 1.00 85.88 199 GLY A CA 1
ATOM 1539 C C . GLY A 1 199 ? 12.972 17.959 -25.569 1.00 85.88 199 GLY A C 1
ATOM 1540 O O . GLY A 1 199 ? 14.191 17.987 -25.439 1.00 85.88 199 GLY A O 1
ATOM 1541 N N . ASP A 1 200 ? 12.257 19.049 -25.856 1.00 88.12 200 ASP A N 1
ATOM 1542 C CA . ASP A 1 200 ? 12.855 20.376 -26.074 1.00 88.12 200 ASP A CA 1
ATOM 1543 C C . ASP A 1 200 ? 13.236 21.092 -24.766 1.00 88.12 200 ASP A C 1
ATOM 1545 O O . ASP A 1 200 ? 14.010 22.045 -24.781 1.00 88.12 200 ASP A O 1
ATOM 1549 N N . SER A 1 201 ? 12.708 20.637 -23.625 1.00 89.56 201 SER A N 1
ATOM 1550 C CA . SER A 1 201 ? 13.069 21.136 -22.288 1.00 89.56 201 SER A CA 1
ATOM 1551 C C . SER A 1 201 ? 14.173 20.306 -21.624 1.00 89.56 201 SER A C 1
ATOM 1553 O O . SER A 1 201 ? 14.595 20.622 -20.513 1.00 89.56 201 SER A O 1
ATOM 1555 N N . MET A 1 202 ? 14.634 19.234 -22.276 1.00 87.38 202 MET A N 1
ATOM 1556 C CA . MET A 1 202 ? 15.666 18.348 -21.743 1.00 87.38 202 MET A CA 1
ATOM 1557 C C . MET A 1 202 ? 17.067 18.781 -22.196 1.00 87.38 202 MET A C 1
ATOM 1559 O O . MET A 1 202 ? 17.244 19.170 -23.352 1.00 87.38 202 MET A O 1
ATOM 1563 N N . PRO A 1 203 ? 18.093 18.631 -21.338 1.00 90.75 203 PRO A N 1
ATOM 1564 C CA . PRO A 1 203 ? 19.484 18.694 -21.774 1.00 90.75 203 PRO A CA 1
ATOM 1565 C C . PRO A 1 203 ? 19.749 17.705 -22.919 1.00 90.75 203 PRO A C 1
ATOM 1567 O O . PRO A 1 203 ? 19.251 16.573 -22.900 1.00 90.75 203 PRO A O 1
ATOM 1570 N N . VAL A 1 204 ? 20.550 18.110 -23.908 1.00 85.31 204 VAL A N 1
ATOM 1571 C CA . VAL A 1 204 ? 20.893 17.282 -25.083 1.00 85.31 204 VAL A CA 1
ATOM 1572 C C . VAL A 1 204 ? 21.532 15.956 -24.668 1.00 85.31 204 VAL A C 1
ATOM 1574 O O . VAL A 1 204 ? 21.275 14.914 -25.279 1.00 85.31 204 VAL A O 1
ATOM 1577 N N . GLU A 1 205 ? 22.320 15.982 -23.599 1.00 85.62 205 GLU A N 1
ATOM 1578 C CA . GLU A 1 205 ? 22.985 14.824 -23.014 1.00 85.62 205 GLU A CA 1
ATOM 1579 C C . GLU A 1 205 ? 21.959 13.814 -22.490 1.00 85.62 205 GLU A C 1
ATOM 1581 O O . GLU A 1 205 ? 22.076 12.620 -22.754 1.00 85.62 205 GLU A O 1
ATOM 1586 N N . LEU A 1 206 ? 20.904 14.290 -21.820 1.00 82.38 206 LEU A N 1
ATOM 1587 C CA . LEU A 1 206 ? 19.847 13.439 -21.274 1.00 82.38 206 LEU A CA 1
ATOM 1588 C C . LEU A 1 206 ? 18.975 12.838 -22.383 1.00 82.38 206 LEU A C 1
ATOM 1590 O O . LEU A 1 206 ? 18.583 11.675 -22.303 1.00 82.38 206 LEU A O 1
ATOM 1594 N N . ARG A 1 207 ? 18.703 13.607 -23.443 1.00 79.38 207 ARG A N 1
ATOM 1595 C CA . ARG A 1 207 ? 17.968 13.123 -24.620 1.00 79.38 207 ARG A CA 1
ATOM 1596 C C . ARG A 1 207 ? 18.738 12.021 -25.352 1.00 79.38 207 ARG A C 1
ATOM 1598 O O . ARG A 1 207 ? 18.152 10.997 -25.688 1.00 79.38 207 ARG A O 1
ATOM 1605 N N . SER A 1 208 ? 20.044 12.209 -25.542 1.00 79.81 208 SER A N 1
ATOM 1606 C CA . SER A 1 208 ? 20.919 11.213 -26.179 1.00 79.81 208 SER A CA 1
ATOM 1607 C C . SER A 1 208 ? 21.046 9.945 -25.328 1.00 79.81 208 SER A C 1
ATOM 1609 O O . SER A 1 208 ? 20.920 8.840 -25.851 1.00 79.81 208 SER A O 1
ATOM 1611 N N . ALA A 1 209 ? 21.206 10.102 -24.009 1.00 82.25 209 ALA A N 1
ATOM 1612 C CA . ALA A 1 209 ? 21.260 8.983 -23.073 1.00 82.25 209 ALA A CA 1
ATOM 1613 C C . ALA A 1 209 ? 19.948 8.182 -23.034 1.00 82.25 209 ALA A C 1
ATOM 1615 O O . ALA A 1 209 ? 19.988 6.961 -22.922 1.00 82.25 209 ALA A O 1
ATOM 1616 N N . LEU A 1 210 ? 18.786 8.835 -23.157 1.00 79.94 210 LEU A N 1
ATOM 1617 C CA . LEU A 1 210 ? 17.494 8.144 -23.207 1.00 79.94 210 LEU A CA 1
ATOM 1618 C C . LEU A 1 210 ? 17.354 7.281 -24.470 1.00 79.94 210 LEU A C 1
ATOM 1620 O O . LEU A 1 210 ? 16.864 6.154 -24.389 1.00 79.94 210 LEU A O 1
ATOM 1624 N N . ASP A 1 211 ? 17.793 7.788 -25.625 1.00 74.50 211 ASP A N 1
ATOM 1625 C CA . ASP A 1 211 ? 17.766 7.036 -26.884 1.00 74.50 211 ASP A CA 1
ATOM 1626 C C . ASP A 1 211 ? 18.710 5.822 -26.850 1.00 74.50 211 ASP A C 1
ATOM 1628 O O . ASP A 1 211 ? 18.319 4.735 -27.285 1.00 74.50 211 ASP A O 1
ATOM 1632 N N . GLU A 1 212 ? 19.912 5.979 -26.286 1.00 77.06 212 GLU A N 1
ATOM 1633 C CA . GLU A 1 212 ? 20.873 4.888 -26.079 1.00 77.06 212 GLU A CA 1
ATOM 1634 C C . GLU A 1 212 ? 20.342 3.851 -25.077 1.00 77.06 212 GLU A C 1
ATOM 1636 O O . GLU A 1 212 ? 20.299 2.653 -25.372 1.00 77.06 212 GLU A O 1
ATOM 1641 N N . ALA A 1 213 ? 19.845 4.311 -23.924 1.00 75.00 213 ALA A N 1
ATOM 1642 C CA . ALA A 1 213 ? 19.278 3.453 -22.892 1.00 75.00 213 ALA A CA 1
ATOM 1643 C C . ALA A 1 213 ? 18.088 2.648 -23.420 1.00 75.00 213 ALA A C 1
ATOM 1645 O O . ALA A 1 213 ? 17.997 1.460 -23.138 1.00 75.00 213 ALA A O 1
ATOM 1646 N N . ARG A 1 214 ? 17.206 3.238 -24.237 1.00 71.94 214 ARG A N 1
ATOM 1647 C CA . ARG A 1 214 ? 16.075 2.520 -24.847 1.00 71.94 214 ARG A CA 1
ATOM 1648 C C . ARG A 1 214 ? 16.530 1.332 -25.700 1.00 71.94 214 ARG A C 1
ATOM 1650 O O . ARG A 1 214 ? 15.886 0.288 -25.663 1.00 71.94 214 ARG A O 1
ATOM 1657 N N . GLY A 1 215 ? 17.624 1.482 -26.450 1.00 69.75 215 GLY A N 1
ATOM 1658 C CA . GLY A 1 215 ? 18.194 0.400 -27.257 1.00 69.75 215 GLY A CA 1
ATOM 1659 C C . GLY A 1 215 ? 18.836 -0.706 -26.416 1.00 69.75 215 GLY A C 1
ATOM 1660 O O . GLY A 1 215 ? 18.738 -1.876 -26.774 1.00 69.75 215 GLY A O 1
ATOM 1661 N N . ALA A 1 216 ? 19.441 -0.345 -25.283 1.00 75.19 216 ALA A N 1
ATOM 1662 C CA . ALA A 1 216 ? 20.214 -1.259 -24.441 1.00 75.19 216 ALA A CA 1
ATOM 1663 C C . ALA A 1 216 ? 19.440 -1.845 -23.241 1.00 75.19 216 ALA A C 1
ATOM 1665 O O . ALA A 1 216 ? 19.895 -2.816 -22.639 1.00 75.19 216 ALA A O 1
ATOM 1666 N N . TYR A 1 217 ? 18.284 -1.284 -22.864 1.00 71.38 217 TYR A N 1
ATOM 1667 C CA . TYR A 1 217 ? 17.600 -1.613 -21.605 1.00 71.38 217 TYR A CA 1
ATOM 1668 C C . TYR A 1 217 ? 17.222 -3.096 -21.501 1.00 71.38 217 TYR A C 1
ATOM 1670 O O . TYR A 1 217 ? 17.392 -3.704 -20.447 1.00 71.38 217 TYR A O 1
ATOM 1678 N N . GLY A 1 218 ? 16.769 -3.705 -22.601 1.00 69.69 218 GLY A N 1
ATOM 1679 C CA . GLY A 1 218 ? 16.440 -5.133 -22.619 1.00 69.69 218 GLY A CA 1
ATOM 1680 C C . GLY A 1 218 ? 17.658 -6.018 -22.377 1.00 69.69 218 GLY A C 1
ATOM 1681 O O . GLY A 1 218 ? 17.614 -6.900 -21.521 1.00 69.69 218 GLY A O 1
ATOM 1682 N N . GLU A 1 219 ? 18.764 -5.729 -23.064 1.00 74.81 219 GLU A N 1
ATOM 1683 C CA . GLU A 1 219 ? 20.026 -6.451 -22.891 1.00 74.81 219 GLU A CA 1
ATOM 1684 C C . GLU A 1 219 ? 20.593 -6.276 -21.476 1.00 74.81 219 GLU A C 1
ATOM 1686 O O . GLU A 1 219 ? 21.052 -7.248 -20.878 1.00 74.81 219 GLU A O 1
ATOM 1691 N N . LEU A 1 220 ? 20.508 -5.067 -20.906 1.00 70.44 220 LEU A N 1
ATOM 1692 C CA . LEU A 1 220 ? 20.977 -4.767 -19.552 1.00 70.44 220 LEU A CA 1
ATOM 1693 C C . LEU A 1 220 ? 20.243 -5.602 -18.499 1.00 70.44 220 LEU A C 1
ATOM 1695 O O . LEU A 1 220 ? 20.877 -6.190 -17.620 1.00 70.44 220 LEU A O 1
ATOM 1699 N N . ILE A 1 221 ? 18.912 -5.666 -18.569 1.00 67.75 221 ILE A N 1
ATOM 1700 C CA . ILE A 1 221 ? 18.152 -6.427 -17.578 1.00 67.75 221 ILE A CA 1
ATOM 1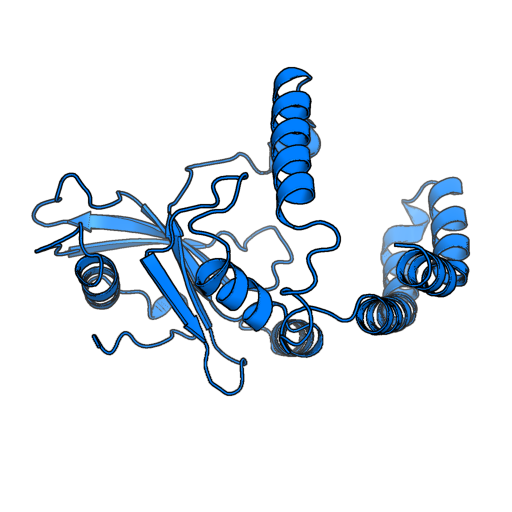701 C C . ILE A 1 221 ? 18.302 -7.933 -17.810 1.00 67.75 221 ILE A C 1
ATOM 1703 O O . ILE A 1 221 ? 18.408 -8.678 -16.839 1.00 67.75 221 ILE A O 1
ATOM 1707 N N . GLU A 1 222 ? 18.367 -8.406 -19.057 1.00 67.94 222 GLU A N 1
ATOM 1708 C CA . GLU A 1 222 ? 18.693 -9.812 -19.321 1.00 67.94 222 GLU A CA 1
ATOM 1709 C C . GLU A 1 222 ? 20.066 -10.196 -18.765 1.00 67.94 222 GLU A C 1
ATOM 1711 O O . GLU A 1 222 ? 20.217 -11.269 -18.178 1.00 67.94 222 GLU A O 1
ATOM 1716 N N . PHE A 1 223 ? 21.064 -9.327 -18.936 1.00 71.81 223 PHE A N 1
ATOM 1717 C CA . PHE A 1 223 ? 22.390 -9.508 -18.363 1.00 71.81 223 PHE A CA 1
ATOM 1718 C C . PHE A 1 223 ? 22.320 -9.582 -16.834 1.00 71.81 223 PHE A C 1
ATOM 1720 O O . PHE A 1 223 ? 22.858 -10.527 -16.257 1.00 71.81 223 PHE A O 1
ATOM 1727 N N . ALA A 1 224 ? 21.612 -8.652 -16.186 1.00 66.62 224 ALA A N 1
ATOM 1728 C CA . ALA A 1 224 ? 21.426 -8.652 -14.735 1.00 66.62 224 ALA A CA 1
ATOM 1729 C C . ALA A 1 224 ? 20.673 -9.902 -14.239 1.00 66.62 224 ALA A C 1
ATOM 1731 O O . ALA A 1 224 ? 21.043 -10.487 -13.228 1.00 66.62 224 ALA A O 1
ATOM 1732 N N . ALA A 1 225 ? 19.658 -10.365 -14.973 1.00 63.72 225 ALA A N 1
ATOM 1733 C CA . ALA A 1 225 ? 18.897 -11.564 -14.625 1.00 63.72 225 ALA A CA 1
ATOM 1734 C C . ALA A 1 225 ? 19.721 -12.858 -14.758 1.00 63.72 225 ALA A C 1
ATOM 1736 O O . ALA A 1 225 ? 19.492 -13.811 -14.016 1.00 63.72 225 ALA A O 1
ATOM 1737 N N . LYS A 1 226 ? 20.675 -12.907 -15.698 1.00 65.12 226 LYS A N 1
ATOM 1738 C CA . LYS A 1 226 ? 21.566 -14.060 -15.929 1.00 65.12 226 LYS A CA 1
ATOM 1739 C C . LYS A 1 226 ? 22.799 -14.069 -15.014 1.00 65.12 226 LYS A C 1
ATOM 1741 O O . LYS A 1 226 ? 23.442 -15.110 -14.907 1.00 65.12 226 LYS A O 1
ATOM 1746 N N . ASN A 1 227 ? 23.119 -12.946 -14.366 1.00 62.88 227 ASN A N 1
ATOM 1747 C CA . ASN A 1 227 ? 24.274 -12.784 -13.477 1.00 62.88 227 ASN A CA 1
ATOM 1748 C C . ASN A 1 227 ? 23.832 -12.221 -12.108 1.00 62.88 227 ASN A C 1
ATOM 1750 O O . ASN A 1 227 ? 24.148 -11.068 -11.807 1.00 62.88 227 ASN A O 1
ATOM 1754 N N . PRO A 1 228 ? 23.061 -12.998 -11.320 1.00 58.28 228 PRO A N 1
ATOM 1755 C CA . PRO A 1 228 ? 22.565 -12.575 -10.013 1.00 58.28 228 PRO A CA 1
ATOM 1756 C C . PRO A 1 228 ? 23.663 -12.474 -8.952 1.00 58.28 228 PRO A C 1
ATOM 1758 O O . PRO A 1 228 ? 24.710 -13.152 -9.062 1.00 58.28 228 PRO A O 1
#

Solvent-accessible surface area (backbone atoms only — not comparable to full-atom values): 13280 Å² total; per-residue (Å²): 132,84,91,70,80,74,46,77,49,80,85,71,68,40,34,68,58,51,22,54,41,48,45,69,39,96,79,29,66,86,44,45,39,73,40,71,48,80,44,74,65,52,85,85,52,97,61,69,39,40,41,32,40,36,40,56,37,50,78,61,77,49,90,72,52,71,62,41,32,32,40,38,26,34,35,86,50,64,70,48,34,51,52,31,50,77,66,37,49,59,55,32,53,46,48,38,60,75,75,43,38,90,81,34,67,67,63,60,68,56,74,62,41,75,48,64,46,97,83,55,78,41,25,27,38,30,27,50,51,92,68,92,74,66,77,65,51,77,76,73,56,74,54,72,68,54,48,50,51,52,52,50,30,51,50,46,42,43,74,73,53,64,91,46,79,86,63,67,90,46,93,59,57,77,57,61,50,59,54,34,50,53,51,43,57,48,47,71,66,47,48,62,58,50,44,74,73,47,46,90,80,48,57,69,67,59,55,52,50,49,58,52,43,67,73,42,47,48,60,53,41,45,51,48,60,76,58,119

Secondary structure (DSSP, 8-state):
----PPPSSGGG--HHHHHHHHHTSTT--S--EEEEEEEE--TTS--SSEEEEEEEEESS--TTS-SEEEEEE--SSHHHHHHHHHTTHHHHHHHHHHHTSTT-TT-PPPEEEEEE-TTSS-EEEEEE------TTHHHH---HHHHHHHHHHHHHHHHHHTT-GGGTT-TTS--HHHHHHHHHHHHHHHHHHHHHHHGGGS-HHHHHHHHHHHHHHHHHHHHHHH--